Protein AF-A0AAX0B1D5-F1 (afdb_monomer)

pLDDT: mean 87.01, std 12.73, range [39.34, 97.38]

Secondary structure (DSSP, 8-state):
--HHHHHHHHHHHHHHTTPPPGGGS-HHHHHHHHHHHHHHHHHHHHHHHHHHHHHH---SHHHHHHHHT--HHHHHT-IIIIIHHHHHHHHHS--SS--S-HHHHHHHHHHHHHHHHHHHHHHHHHHHHHHHHHHHHHHHHHHHHHHHHHHHHHHHHHHHHHHHHHHHHHHHHHHHHHHHH--

Organism: Clostridium beijerinckii (NCBI:txid1520)

Mean predicted aligned error: 15.79 Å

Foldseek 3Di:
DDLVVLLVVVQVVCVVVVHPGLVPDDPVVNVVSSVVSVVVVVVVVVVVVVLVVLVLDDLDPVSCCVVVVHDPCNQVVVCVPNVVVSVVVSVVPVDPDCNQDPVNVVVVVVVVVVVVVVVVVVVVVVVVVVVVVVVVVVVVVVVVVVVVVVVVVVVVVVVVVVVVVVVVVVVVVVVVVVVVVVD

Solvent-accessible surface area (backbone atoms only — not comparable to full-atom values): 10321 Å² total; per-residue (Å²): 136,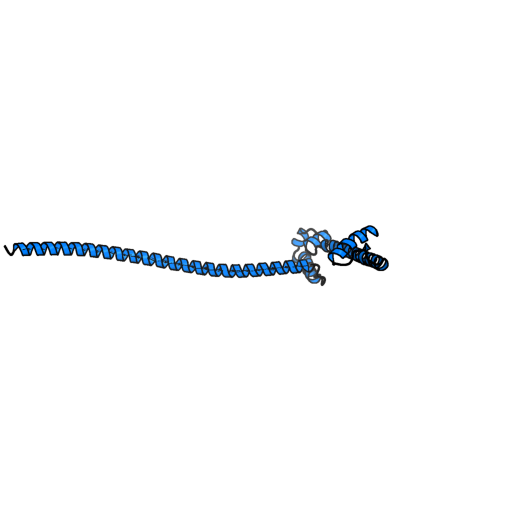56,73,69,58,52,49,66,54,47,46,61,50,29,57,74,68,77,42,80,56,61,90,77,47,56,71,70,58,45,52,49,51,48,56,52,47,53,52,49,50,54,48,51,51,52,50,50,52,53,48,53,55,52,73,70,59,46,87,45,76,67,36,48,23,63,76,70,74,44,56,62,64,63,32,68,76,31,51,86,54,55,38,46,49,51,55,53,47,46,68,72,59,62,62,99,56,82,81,61,50,67,71,59,47,51,53,48,51,52,50,51,54,51,52,50,55,51,49,56,50,51,54,51,54,52,54,51,50,51,53,51,52,53,51,50,55,53,50,53,55,49,49,56,51,50,54,53,51,51,52,53,52,52,53,51,51,51,52,51,51,52,54,50,54,51,51,52,53,51,50,53,54,52,55,57,53,54,62,66,70,77,111

Structure (mmCIF, N/CA/C/O backbone):
data_AF-A0AAX0B1D5-F1
#
_entry.id   AF-A0AAX0B1D5-F1
#
loop_
_atom_site.group_PDB
_atom_site.id
_atom_site.type_symbol
_atom_site.label_atom_id
_atom_site.label_alt_id
_atom_site.label_comp_id
_atom_site.label_asym_id
_atom_site.label_entity_id
_atom_site.label_seq_id
_atom_site.pdbx_PDB_ins_code
_atom_site.Cartn_x
_atom_site.Cartn_y
_atom_site.Cartn_z
_atom_site.occupancy
_atom_site.B_iso_or_equiv
_atom_site.auth_seq_id
_atom_site.auth_comp_id
_atom_site.auth_asym_id
_atom_site.auth_atom_id
_atom_site.pdbx_PDB_model_num
ATOM 1 N N . MET A 1 1 ? 19.441 13.519 -32.849 1.00 62.56 1 MET A N 1
ATOM 2 C CA . MET A 1 1 ? 19.997 14.427 -31.829 1.00 62.56 1 MET A CA 1
ATOM 3 C C . MET A 1 1 ? 21.358 14.920 -32.310 1.00 62.56 1 MET A C 1
ATOM 5 O O . MET A 1 1 ? 22.152 14.104 -32.771 1.00 62.56 1 MET A O 1
ATOM 9 N N . GLY A 1 2 ? 21.595 16.230 -32.316 1.00 80.25 2 GLY A N 1
ATOM 10 C CA . GLY A 1 2 ? 22.857 16.838 -32.755 1.00 80.25 2 GLY A CA 1
ATOM 11 C C . GLY A 1 2 ? 23.947 16.793 -31.676 1.00 80.25 2 GLY A C 1
ATOM 12 O O . GLY A 1 2 ? 23.653 16.674 -30.490 1.00 80.25 2 GLY A O 1
ATOM 13 N N . TYR A 1 3 ? 25.219 16.935 -32.068 1.00 79.69 3 TYR A N 1
ATOM 14 C CA . TYR A 1 3 ? 26.362 16.940 -31.134 1.00 79.69 3 TYR A CA 1
ATOM 15 C C . TYR A 1 3 ? 26.227 17.992 -30.021 1.00 79.69 3 TYR A C 1
ATOM 17 O O . TYR A 1 3 ? 26.524 17.709 -28.864 1.00 79.69 3 TYR A O 1
ATOM 25 N N . GLN A 1 4 ? 25.717 19.182 -30.351 1.00 85.19 4 GLN A N 1
ATOM 26 C CA . GLN A 1 4 ? 25.533 20.265 -29.384 1.00 85.19 4 GLN A CA 1
ATOM 27 C C . GLN A 1 4 ? 24.474 19.940 -28.317 1.00 85.19 4 GLN A C 1
ATOM 29 O O . GLN A 1 4 ? 24.617 20.334 -27.163 1.00 85.19 4 GLN A O 1
ATOM 34 N N . GLU A 1 5 ? 23.431 19.194 -28.684 1.00 88.88 5 GLU A N 1
ATOM 35 C CA . GLU A 1 5 ? 22.368 18.777 -27.762 1.00 88.88 5 GLU A CA 1
ATOM 36 C C . GLU A 1 5 ? 22.901 17.762 -26.746 1.00 88.88 5 GLU A C 1
ATOM 38 O O . GLU A 1 5 ? 22.650 17.899 -25.553 1.00 88.88 5 GLU A O 1
ATOM 43 N N . ILE A 1 6 ? 23.722 16.810 -27.199 1.00 91.12 6 ILE A N 1
ATOM 44 C CA . ILE A 1 6 ? 24.379 15.827 -26.326 1.00 91.12 6 ILE A CA 1
ATOM 45 C C . ILE A 1 6 ? 25.346 16.511 -25.351 1.00 91.12 6 ILE A C 1
ATOM 47 O O . ILE A 1 6 ? 25.346 16.207 -24.162 1.00 91.12 6 ILE A O 1
ATOM 51 N N . ILE A 1 7 ? 26.129 17.488 -25.813 1.00 90.94 7 ILE A N 1
ATOM 52 C CA . ILE A 1 7 ? 27.041 18.246 -24.942 1.00 90.94 7 ILE A CA 1
ATOM 53 C C . ILE A 1 7 ? 26.264 19.010 -23.857 1.00 90.94 7 ILE A C 1
ATOM 55 O O . ILE A 1 7 ? 26.691 19.039 -22.700 1.00 90.94 7 ILE A O 1
ATOM 59 N N . ASN A 1 8 ? 25.102 19.575 -24.197 1.00 93.38 8 ASN A N 1
ATOM 60 C CA . ASN A 1 8 ? 24.229 20.253 -23.236 1.00 93.38 8 ASN A CA 1
ATOM 61 C C . ASN A 1 8 ? 23.639 19.301 -22.179 1.00 93.38 8 ASN A C 1
ATOM 63 O O . ASN A 1 8 ? 23.291 19.762 -21.094 1.00 93.38 8 ASN A O 1
ATOM 67 N N . ILE A 1 9 ? 23.554 17.997 -22.465 1.00 92.00 9 ILE A N 1
ATOM 68 C CA . ILE A 1 9 ? 23.168 16.959 -21.495 1.00 92.00 9 ILE A CA 1
ATOM 69 C C . ILE A 1 9 ? 24.368 16.558 -20.624 1.00 92.00 9 ILE A C 1
ATOM 71 O O . ILE A 1 9 ? 24.243 16.451 -19.406 1.00 92.00 9 ILE A O 1
ATOM 75 N N . ILE A 1 10 ? 25.552 16.394 -21.220 1.00 93.81 10 ILE A N 1
ATOM 76 C CA . ILE A 1 10 ? 26.756 15.940 -20.509 1.00 93.81 10 ILE A CA 1
ATOM 77 C C . ILE A 1 10 ? 27.226 16.967 -19.473 1.00 93.81 10 ILE A C 1
ATOM 79 O O . ILE A 1 10 ? 27.509 16.598 -18.336 1.00 93.81 10 ILE A O 1
ATOM 83 N N . LYS A 1 11 ? 27.297 18.259 -19.825 1.00 93.81 11 LYS A N 1
ATOM 84 C CA . LYS A 1 11 ? 27.809 19.319 -18.929 1.00 93.81 11 LYS A CA 1
ATOM 85 C C . LYS A 1 11 ? 27.143 19.349 -17.538 1.00 93.81 11 LYS A C 1
ATOM 87 O O . LYS A 1 11 ? 27.873 19.325 -16.545 1.00 93.81 11 LYS A O 1
ATOM 92 N N . PRO A 1 12 ? 25.802 19.371 -17.410 1.00 93.50 12 PRO A N 1
ATOM 93 C CA . PRO A 1 12 ? 25.155 19.331 -16.099 1.00 93.50 12 PRO A CA 1
ATOM 94 C C . PRO A 1 12 ? 25.338 17.987 -15.379 1.00 93.50 12 PRO A C 1
ATOM 96 O O . PRO A 1 12 ? 25.394 17.974 -14.150 1.00 93.50 12 PRO A O 1
ATOM 99 N N . LEU A 1 13 ? 25.462 16.870 -16.105 1.00 92.88 13 LEU A N 1
ATOM 100 C CA . LEU A 1 13 ? 25.718 15.557 -15.505 1.00 92.88 13 LEU A CA 1
ATOM 101 C C . LEU A 1 13 ? 27.122 15.467 -14.902 1.00 92.88 13 LEU A C 1
ATOM 103 O O . LEU A 1 13 ? 27.256 14.998 -13.777 1.00 92.88 13 LEU A O 1
ATOM 107 N N . LEU A 1 14 ? 28.148 15.973 -15.590 1.00 93.75 14 LEU A N 1
ATOM 108 C CA . LEU A 1 14 ? 29.511 16.011 -15.051 1.00 93.75 14 LEU A CA 1
ATOM 109 C C . LEU A 1 14 ? 29.579 16.834 -13.761 1.00 93.75 14 LEU A C 1
ATOM 111 O O . LEU A 1 14 ? 30.125 16.355 -12.776 1.00 93.75 14 LEU A O 1
ATOM 115 N N . ASN A 1 15 ? 28.927 18.002 -13.725 1.00 91.44 15 ASN A N 1
ATOM 116 C CA . ASN A 1 15 ? 28.826 18.811 -12.506 1.00 91.44 15 ASN A CA 1
ATOM 117 C C . ASN A 1 15 ? 28.099 18.055 -11.376 1.00 91.44 15 ASN A C 1
ATOM 119 O O . ASN A 1 15 ? 28.573 17.997 -10.247 1.00 91.44 15 ASN A O 1
ATOM 123 N N . LYS A 1 16 ? 26.972 17.398 -11.686 1.00 93.31 16 LYS A N 1
ATOM 124 C CA . LYS A 1 16 ? 26.229 16.578 -10.715 1.00 93.31 16 LYS A CA 1
ATOM 125 C C . LYS A 1 16 ? 27.072 15.440 -10.126 1.00 93.31 16 LYS A C 1
ATOM 127 O O . LYS A 1 16 ? 26.833 15.042 -8.989 1.00 93.31 16 LYS A O 1
ATOM 132 N N . TYR A 1 17 ? 27.999 14.890 -10.904 1.00 92.44 17 TYR A N 1
ATOM 133 C CA . TYR A 1 17 ? 28.863 13.785 -10.493 1.00 92.44 17 TYR A CA 1
ATOM 134 C C . TYR A 1 17 ? 30.221 14.237 -9.950 1.00 92.44 17 TYR A C 1
ATOM 136 O O . TYR A 1 17 ? 31.051 13.376 -9.674 1.00 92.44 17 TYR A O 1
ATOM 144 N N . ASP A 1 18 ? 30.429 15.547 -9.782 1.00 91.69 18 ASP A N 1
ATOM 145 C CA . ASP A 1 18 ? 31.699 16.138 -9.347 1.00 91.69 18 ASP A CA 1
ATOM 146 C C . ASP A 1 18 ? 32.887 15.714 -10.237 1.00 91.69 18 ASP A C 1
ATOM 148 O O . ASP A 1 18 ? 33.974 15.370 -9.778 1.00 91.69 18 ASP A O 1
ATOM 152 N N . ILE A 1 19 ? 32.649 15.685 -11.552 1.00 91.25 19 ILE A N 1
ATOM 153 C CA . ILE A 1 19 ? 33.646 15.377 -12.582 1.00 91.25 19 ILE A CA 1
ATOM 154 C C . ILE A 1 19 ? 34.072 16.683 -13.263 1.00 91.25 19 ILE A C 1
ATOM 156 O O . ILE A 1 19 ? 33.263 17.597 -13.442 1.00 91.25 19 ILE A O 1
ATOM 160 N N . GLU A 1 20 ? 35.346 16.759 -13.664 1.00 89.56 20 GLU A N 1
ATOM 161 C CA . GLU A 1 20 ? 35.921 17.895 -14.393 1.00 89.56 20 GLU A CA 1
ATOM 162 C C . GLU A 1 20 ? 35.020 18.361 -15.551 1.00 89.56 20 GLU A C 1
ATOM 164 O O . GLU A 1 20 ? 34.412 17.558 -16.266 1.00 89.56 20 GLU A O 1
ATOM 169 N N . ASN A 1 21 ? 34.936 19.684 -15.732 1.00 91.12 21 ASN A N 1
ATOM 170 C CA . ASN A 1 21 ? 34.098 20.293 -16.760 1.00 91.12 21 ASN A CA 1
ATOM 171 C C . ASN A 1 21 ? 34.450 19.739 -18.147 1.00 91.12 21 ASN A C 1
ATOM 173 O O . ASN A 1 21 ? 35.622 19.623 -18.500 1.00 91.12 21 ASN A O 1
ATOM 177 N N . PHE A 1 22 ? 33.423 19.484 -18.959 1.00 91.75 22 PHE A N 1
ATOM 178 C CA . PHE A 1 22 ? 33.548 18.924 -20.300 1.00 91.75 22 PHE A CA 1
ATOM 179 C C . PHE A 1 22 ? 34.630 19.618 -21.133 1.00 91.75 22 PHE A C 1
ATOM 181 O O . PHE A 1 22 ? 35.456 18.941 -21.736 1.00 91.75 22 PHE A O 1
ATOM 188 N N . ASP A 1 23 ? 34.670 20.954 -21.119 1.00 91.75 23 ASP A N 1
ATOM 189 C CA . ASP A 1 23 ? 35.610 21.747 -21.924 1.00 91.75 23 ASP A CA 1
ATOM 190 C C . ASP A 1 23 ? 37.074 21.645 -21.433 1.00 91.75 23 ASP A C 1
ATOM 192 O O . ASP A 1 23 ? 37.988 21.947 -22.195 1.00 91.75 23 ASP A O 1
ATOM 196 N N . GLY A 1 24 ? 37.304 21.206 -20.187 1.00 90.06 24 GLY A N 1
ATOM 197 C CA . GLY A 1 24 ? 38.638 20.959 -19.615 1.00 90.06 24 GLY A CA 1
ATOM 198 C C . GLY A 1 24 ? 39.206 19.573 -19.938 1.00 90.06 24 GLY A C 1
ATOM 199 O O . GLY A 1 24 ? 40.411 19.348 -19.835 1.00 90.06 24 GLY A O 1
ATOM 200 N N . LEU A 1 25 ? 38.358 18.646 -20.390 1.00 92.38 25 LEU A N 1
ATOM 201 C CA . LEU A 1 25 ? 38.761 17.282 -20.716 1.00 92.38 25 LEU A CA 1
ATOM 202 C C . LEU A 1 25 ? 39.553 17.206 -22.028 1.00 92.38 25 LEU A C 1
ATOM 204 O O . LEU A 1 25 ? 39.389 18.006 -22.949 1.00 92.38 25 LEU A O 1
ATOM 208 N N . LYS A 1 26 ? 40.370 16.154 -22.164 1.00 95.19 26 LYS A N 1
ATOM 209 C CA . LYS A 1 26 ? 41.063 15.852 -23.425 1.00 95.19 26 LYS A CA 1
ATOM 210 C C . LYS A 1 26 ? 40.042 15.618 -24.555 1.00 95.19 26 LYS A C 1
ATOM 212 O O . LYS A 1 26 ? 39.040 14.941 -24.311 1.00 95.19 26 LYS A O 1
ATOM 217 N N . PRO A 1 27 ? 40.323 16.038 -25.806 1.00 94.25 27 PRO A N 1
ATOM 218 C CA . PRO A 1 27 ? 39.392 15.874 -26.931 1.00 94.25 27 PRO A CA 1
ATOM 219 C C . PRO A 1 27 ? 38.906 14.433 -27.139 1.00 94.25 27 PRO A C 1
ATOM 221 O O . PRO A 1 27 ? 37.737 14.192 -27.427 1.00 94.25 27 PRO A O 1
ATOM 224 N N . GLN A 1 28 ? 39.786 13.452 -26.923 1.00 94.75 28 GLN A N 1
ATOM 225 C CA . GLN A 1 28 ? 39.424 12.037 -27.014 1.00 94.75 28 GLN A CA 1
ATOM 226 C C . GLN A 1 28 ? 38.397 11.630 -25.945 1.00 94.75 28 GLN A C 1
ATOM 228 O O . GLN A 1 28 ? 37.445 10.914 -26.248 1.00 94.75 28 GLN A O 1
ATOM 233 N N . THR A 1 29 ? 38.556 12.112 -24.710 1.00 92.31 29 THR A N 1
ATOM 234 C CA . THR A 1 29 ? 37.619 11.862 -23.607 1.00 92.31 29 THR A CA 1
ATOM 235 C C . THR A 1 29 ? 36.277 12.549 -23.862 1.00 92.31 29 THR A C 1
ATOM 237 O O . THR A 1 29 ? 35.235 11.933 -23.660 1.00 92.31 29 THR A O 1
ATOM 240 N N . GLN A 1 30 ? 36.284 13.782 -24.380 1.00 93.19 30 GLN A N 1
ATOM 241 C CA . GLN A 1 30 ? 35.067 14.492 -24.795 1.00 93.19 30 GLN A CA 1
ATOM 242 C C . GLN A 1 30 ? 34.286 13.697 -25.849 1.00 93.19 30 GLN A C 1
ATOM 244 O O . GLN A 1 30 ? 33.079 13.495 -25.715 1.00 93.19 30 GLN A O 1
ATOM 249 N N . GLN A 1 31 ? 34.979 13.192 -26.873 1.00 94.38 31 GLN A N 1
ATOM 250 C CA . GLN A 1 31 ? 34.366 12.386 -27.927 1.00 94.38 31 GLN A CA 1
ATOM 251 C C . GLN A 1 31 ? 33.795 11.067 -27.388 1.00 94.38 31 GLN A C 1
ATOM 253 O O . GLN A 1 31 ? 32.686 10.683 -27.757 1.00 94.38 31 GLN A O 1
ATOM 258 N N . GLN A 1 32 ? 34.515 10.391 -26.492 1.00 92.38 32 GLN A N 1
ATOM 259 C CA . GLN A 1 32 ? 34.036 9.165 -25.850 1.00 92.38 32 GLN A CA 1
ATOM 260 C C . GLN A 1 32 ? 32.791 9.415 -24.996 1.00 92.38 32 GLN A C 1
ATOM 262 O O . GLN A 1 32 ? 31.837 8.647 -25.089 1.00 92.38 32 GLN A O 1
ATOM 267 N N . LEU A 1 33 ? 32.761 10.504 -24.221 1.00 92.88 33 LEU A N 1
ATOM 268 C CA . LEU A 1 33 ? 31.583 10.894 -23.443 1.00 92.88 33 LEU A CA 1
ATOM 269 C C . LEU A 1 33 ? 30.372 11.152 -24.341 1.00 92.88 33 LEU A C 1
ATOM 271 O O . LEU A 1 33 ? 29.281 10.689 -24.027 1.00 92.88 33 LEU A O 1
ATOM 275 N N . ILE A 1 34 ? 30.566 11.813 -25.486 1.00 94.25 34 ILE A N 1
ATOM 276 C CA . ILE A 1 34 ? 29.496 12.009 -26.472 1.00 94.25 34 ILE A CA 1
ATOM 277 C C . ILE A 1 34 ? 28.967 10.667 -26.988 1.00 94.25 34 ILE A C 1
ATOM 279 O O . ILE A 1 34 ? 27.755 10.475 -27.037 1.00 94.25 34 ILE A O 1
ATOM 283 N N . MET A 1 35 ? 29.846 9.729 -27.353 1.00 93.31 35 MET A N 1
ATOM 284 C CA . MET A 1 35 ? 29.425 8.414 -27.857 1.00 93.31 35 MET A CA 1
ATOM 285 C C . MET A 1 35 ? 28.675 7.598 -26.798 1.00 93.31 35 MET A C 1
ATOM 287 O O . MET A 1 35 ? 27.670 6.957 -27.104 1.00 93.31 35 MET A O 1
ATOM 291 N N . ILE A 1 36 ? 29.151 7.633 -25.552 1.00 92.00 36 ILE A N 1
ATOM 292 C CA . ILE A 1 36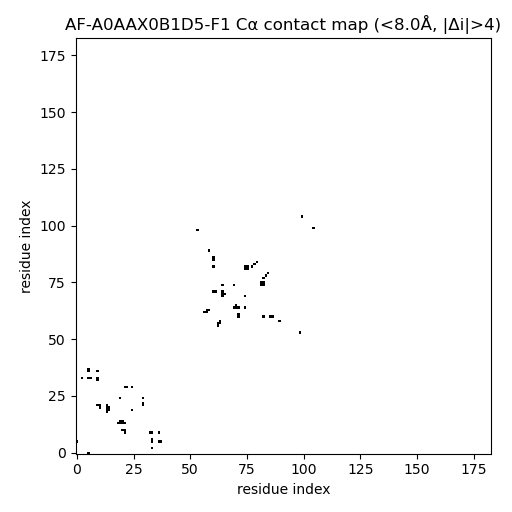 ? 28.502 6.968 -24.418 1.00 92.00 36 ILE A CA 1
ATOM 293 C C . ILE A 1 36 ? 27.117 7.573 -24.179 1.00 92.00 36 ILE A C 1
ATOM 295 O O . ILE A 1 36 ? 26.137 6.837 -24.078 1.00 92.00 36 ILE A O 1
ATOM 299 N N . GLU A 1 37 ? 27.015 8.900 -24.147 1.00 94.62 37 GLU A N 1
ATOM 300 C CA . GLU A 1 37 ? 25.746 9.583 -23.909 1.00 94.62 37 GLU A CA 1
ATOM 301 C C . GLU A 1 37 ? 24.745 9.337 -25.041 1.00 94.62 37 GLU A C 1
ATOM 303 O O . GLU A 1 37 ? 23.579 9.063 -24.782 1.00 94.62 37 GLU A O 1
ATOM 308 N N . GLN A 1 38 ? 25.189 9.330 -26.301 1.00 94.25 38 GLN A N 1
ATOM 309 C CA . GLN A 1 38 ? 24.336 8.956 -27.435 1.00 94.25 38 GLN A CA 1
ATOM 310 C C . GLN A 1 38 ? 23.736 7.557 -27.263 1.00 94.25 38 GLN A C 1
ATOM 312 O O . GLN A 1 38 ? 22.555 7.346 -27.551 1.00 94.25 38 GLN A O 1
ATOM 317 N N . TYR A 1 39 ? 24.525 6.602 -26.766 1.00 93.19 39 TYR A N 1
ATOM 318 C CA . TYR A 1 39 ? 24.020 5.266 -26.477 1.00 93.19 39 TYR A CA 1
ATOM 319 C C . TYR A 1 39 ? 23.045 5.258 -25.292 1.00 93.19 39 TYR A C 1
ATOM 321 O O . TYR A 1 39 ? 22.015 4.582 -25.360 1.00 93.19 39 TYR A O 1
ATOM 329 N N . PHE A 1 40 ? 23.313 6.030 -24.233 1.00 92.31 40 PHE A N 1
ATOM 330 C CA . PHE A 1 40 ? 22.367 6.181 -23.127 1.00 92.31 40 PHE A CA 1
ATOM 331 C C . PHE A 1 40 ? 21.039 6.779 -23.587 1.00 92.31 40 PHE A C 1
ATOM 333 O O . PHE A 1 40 ? 19.999 6.221 -23.249 1.00 92.31 40 PHE A O 1
ATOM 340 N N . GLN A 1 41 ? 21.052 7.830 -24.408 1.00 92.19 41 GLN A N 1
ATOM 341 C CA . GLN A 1 41 ? 19.833 8.438 -24.946 1.00 92.19 41 GLN A CA 1
ATOM 342 C C . GLN A 1 41 ? 19.034 7.450 -25.804 1.00 92.19 41 GLN A C 1
ATOM 344 O O . GLN A 1 41 ? 17.835 7.291 -25.588 1.00 92.19 41 GLN A O 1
ATOM 349 N N . LEU A 1 42 ? 19.699 6.677 -26.671 1.00 92.75 42 LEU A N 1
ATOM 350 C CA . LEU A 1 42 ? 19.054 5.589 -27.418 1.00 92.75 42 LEU A CA 1
ATOM 351 C C . LEU A 1 42 ? 18.397 4.562 -26.479 1.00 92.75 42 LEU A C 1
ATOM 353 O O . LEU A 1 42 ? 17.296 4.074 -26.737 1.00 92.75 42 LEU A O 1
ATOM 357 N N . CYS A 1 43 ? 19.077 4.194 -25.392 1.00 87.50 43 CYS A N 1
ATOM 358 C CA . CYS A 1 43 ? 18.515 3.279 -24.405 1.00 87.50 43 CYS A CA 1
ATOM 359 C C . CYS A 1 43 ? 17.303 3.895 -23.703 1.00 87.50 43 CYS A C 1
ATOM 361 O O . CYS A 1 43 ? 16.288 3.220 -23.567 1.00 87.50 43 CYS A O 1
ATOM 363 N N . ILE A 1 44 ? 17.390 5.158 -23.282 1.00 88.06 44 ILE A N 1
ATOM 364 C CA . ILE A 1 44 ? 16.306 5.888 -22.614 1.00 88.06 44 ILE A CA 1
ATOM 365 C C . ILE A 1 44 ? 15.070 5.955 -23.515 1.00 88.06 44 ILE A C 1
ATOM 367 O O . ILE A 1 44 ? 13.976 5.641 -23.049 1.00 88.06 44 ILE A O 1
ATOM 371 N N . GLU A 1 45 ? 15.239 6.281 -24.798 1.00 90.38 45 GLU A N 1
ATOM 372 C CA . GLU A 1 45 ? 14.159 6.277 -25.791 1.00 90.38 45 GLU A CA 1
ATOM 373 C C . GLU A 1 45 ? 13.509 4.893 -25.894 1.00 90.38 45 GLU A C 1
ATOM 375 O O . GLU A 1 45 ? 12.299 4.759 -25.716 1.00 90.38 45 GLU A O 1
ATOM 380 N N . LYS A 1 46 ? 14.311 3.832 -26.059 1.00 89.94 46 LYS A N 1
ATOM 381 C CA . LYS A 1 46 ? 13.799 2.452 -26.105 1.00 89.94 46 LYS A CA 1
ATOM 382 C C . LYS A 1 46 ? 13.051 2.062 -24.833 1.00 89.94 46 LYS A C 1
ATOM 384 O O . LYS A 1 46 ? 12.003 1.426 -24.912 1.00 89.94 46 LYS A O 1
ATOM 389 N N . TYR A 1 47 ? 13.574 2.420 -23.662 1.00 80.88 47 TYR A N 1
ATOM 390 C CA . TYR A 1 47 ? 12.898 2.164 -22.392 1.00 80.88 47 TYR A CA 1
ATOM 391 C C . TYR A 1 47 ? 11.578 2.926 -22.295 1.00 80.88 47 TYR A C 1
ATOM 393 O O . TYR A 1 47 ? 10.593 2.359 -21.823 1.00 80.88 47 TYR A O 1
ATOM 401 N N . SER A 1 48 ? 11.540 4.178 -22.755 1.00 85.12 48 SER A N 1
ATOM 402 C CA . SER A 1 48 ? 10.321 4.985 -22.805 1.00 85.12 48 SER A CA 1
ATOM 403 C C . SER A 1 48 ? 9.267 4.348 -23.711 1.00 85.12 48 SER A C 1
ATOM 405 O O . SER A 1 48 ? 8.124 4.181 -23.291 1.00 85.12 48 SER A O 1
ATOM 407 N N . ASP A 1 49 ? 9.657 3.899 -24.904 1.00 88.31 49 ASP A N 1
ATOM 408 C CA . ASP A 1 49 ? 8.765 3.222 -25.850 1.00 88.31 49 ASP A CA 1
ATOM 409 C C . ASP A 1 49 ? 8.220 1.906 -25.292 1.00 88.31 49 ASP A C 1
ATOM 411 O O . ASP A 1 49 ? 7.022 1.628 -25.381 1.00 88.31 49 ASP A O 1
ATOM 415 N N . ILE A 1 50 ? 9.088 1.084 -24.695 1.00 83.94 50 ILE A N 1
ATOM 416 C CA . ILE A 1 50 ? 8.681 -0.173 -24.058 1.00 83.94 50 ILE A CA 1
ATOM 417 C C . ILE A 1 50 ? 7.714 0.116 -22.913 1.00 83.94 50 ILE A C 1
ATOM 419 O O . ILE A 1 50 ? 6.685 -0.547 -22.806 1.00 83.94 50 ILE A O 1
ATOM 423 N N . LYS A 1 51 ? 8.011 1.115 -22.079 1.00 79.88 51 LYS A N 1
ATOM 424 C CA . LYS A 1 51 ? 7.143 1.513 -20.972 1.00 79.88 51 LYS A CA 1
ATOM 425 C C . LYS A 1 51 ? 5.776 1.977 -21.471 1.00 79.88 51 LYS A C 1
ATOM 427 O O . LYS A 1 51 ? 4.778 1.510 -20.941 1.00 79.88 51 LYS A O 1
ATOM 432 N N . HIS A 1 52 ? 5.724 2.825 -22.497 1.00 81.81 52 HIS A N 1
ATOM 433 C CA . HIS A 1 52 ? 4.463 3.254 -23.100 1.00 81.81 52 HIS A CA 1
ATOM 434 C C . HIS A 1 52 ? 3.645 2.068 -23.610 1.00 81.81 52 HIS A C 1
ATOM 436 O O . HIS A 1 52 ? 2.470 1.947 -23.279 1.00 81.81 52 HIS A O 1
ATOM 442 N N . ARG A 1 53 ? 4.281 1.138 -24.332 1.00 81.50 53 ARG A N 1
ATOM 443 C CA . ARG A 1 53 ? 3.609 -0.079 -24.808 1.00 81.50 53 ARG A CA 1
ATOM 444 C C . ARG A 1 53 ? 3.098 -0.941 -23.659 1.00 81.50 53 ARG A C 1
ATOM 446 O O . ARG A 1 53 ? 2.015 -1.495 -23.771 1.00 81.50 53 ARG A O 1
ATOM 453 N N . LEU A 1 54 ? 3.860 -1.065 -22.572 1.00 74.88 54 LEU A N 1
ATOM 454 C CA . LEU A 1 54 ? 3.438 -1.798 -21.376 1.00 74.88 54 LEU A CA 1
ATOM 455 C C . LEU A 1 54 ? 2.267 -1.117 -20.659 1.00 74.88 54 LEU A C 1
ATOM 457 O O . LEU A 1 54 ? 1.351 -1.817 -20.243 1.00 74.88 54 LEU A O 1
ATOM 461 N N . ASP A 1 55 ? 2.273 0.213 -20.545 1.00 70.88 55 ASP A N 1
ATOM 462 C CA . ASP A 1 55 ? 1.167 0.978 -19.953 1.00 70.88 55 ASP A CA 1
ATOM 463 C C . ASP A 1 55 ? -0.129 0.843 -20.791 1.00 70.88 55 ASP A C 1
ATOM 465 O O . ASP A 1 55 ? -1.228 0.887 -20.235 1.00 70.88 55 ASP A O 1
ATOM 469 N N . ASP A 1 56 ? -0.018 0.609 -22.105 1.00 75.19 56 ASP A N 1
ATOM 470 C CA . ASP A 1 56 ? -1.157 0.338 -22.995 1.00 75.19 56 ASP A CA 1
ATOM 471 C C . ASP A 1 56 ? -1.736 -1.089 -22.851 1.00 75.19 56 ASP A C 1
ATOM 473 O O . ASP A 1 56 ? -2.883 -1.338 -23.244 1.00 75.19 56 ASP A O 1
ATOM 477 N N . PHE A 1 57 ? -0.986 -2.038 -22.275 1.00 75.56 57 PHE A N 1
ATOM 478 C CA . PHE A 1 57 ? -1.465 -3.402 -22.026 1.00 75.56 57 PHE A CA 1
ATOM 479 C C . PHE A 1 57 ? -2.292 -3.479 -20.734 1.00 75.56 57 PHE A C 1
ATOM 481 O O . PHE A 1 57 ? -1.771 -3.661 -19.635 1.00 75.56 57 PHE A O 1
ATOM 488 N N . ASP A 1 58 ? -3.617 -3.431 -20.868 1.00 76.75 58 ASP A N 1
ATOM 489 C CA . ASP A 1 58 ? -4.550 -3.691 -19.766 1.00 76.75 58 ASP A CA 1
ATOM 490 C C . ASP A 1 58 ? -4.970 -5.174 -19.755 1.00 76.75 58 ASP A C 1
ATOM 492 O O . ASP A 1 58 ? -5.868 -5.596 -20.487 1.00 76.75 58 ASP A O 1
ATOM 496 N N . LEU A 1 59 ? -4.321 -5.975 -18.904 1.00 79.06 59 LEU A N 1
ATOM 497 C CA . LEU A 1 59 ? -4.659 -7.388 -18.674 1.00 79.06 59 LEU A CA 1
ATOM 498 C C . LEU A 1 59 ? -5.826 -7.581 -17.686 1.00 79.06 59 LEU A C 1
ATOM 500 O O . LEU A 1 59 ? -6.000 -8.650 -17.115 1.00 79.06 59 LEU A O 1
ATOM 504 N N . SER A 1 60 ? -6.672 -6.577 -17.464 1.00 84.00 60 SER A N 1
ATOM 505 C CA . SER A 1 60 ? -7.942 -6.791 -16.766 1.00 84.00 60 SER A CA 1
ATOM 506 C C . SER A 1 60 ? -9.018 -7.342 -17.708 1.00 84.00 60 SER A C 1
ATOM 508 O O . SER A 1 60 ? -8.946 -7.198 -18.930 1.00 84.00 60 SER A O 1
ATOM 510 N N . ILE A 1 61 ? -10.108 -7.881 -17.146 1.00 85.38 61 ILE A N 1
ATOM 511 C CA . ILE A 1 61 ? -11.317 -8.230 -17.922 1.00 85.38 61 ILE A CA 1
ATOM 512 C C . ILE A 1 61 ? -11.770 -7.035 -18.778 1.00 85.38 61 ILE A C 1
ATOM 514 O O . ILE A 1 61 ? -12.184 -7.206 -19.922 1.00 85.38 61 ILE A O 1
ATOM 518 N N . ARG A 1 62 ? -11.661 -5.808 -18.248 1.00 86.88 62 ARG A N 1
ATOM 519 C CA . ARG A 1 62 ? -12.001 -4.576 -18.971 1.00 86.88 62 ARG A CA 1
ATOM 520 C C . ARG A 1 62 ? -11.091 -4.368 -20.180 1.00 86.88 62 ARG A C 1
ATOM 522 O O . ARG A 1 62 ? -11.616 -4.071 -21.253 1.00 86.88 62 ARG A O 1
ATOM 529 N N . GLY A 1 63 ? -9.781 -4.487 -19.999 1.00 87.19 63 GLY A N 1
ATOM 530 C CA . GLY A 1 63 ? -8.811 -4.302 -21.071 1.00 87.19 63 GLY A CA 1
ATOM 531 C C . GLY A 1 63 ? -8.948 -5.358 -22.161 1.00 87.19 63 GLY A C 1
ATOM 532 O O . GLY A 1 63 ? -9.033 -5.013 -23.338 1.00 87.19 63 GLY A O 1
ATOM 533 N N . ILE A 1 64 ? -9.145 -6.620 -21.774 1.00 89.50 64 ILE A N 1
ATOM 534 C CA . ILE A 1 64 ? -9.415 -7.724 -22.705 1.00 89.50 64 ILE A CA 1
ATOM 535 C C . ILE A 1 64 ? -10.704 -7.485 -23.491 1.00 89.50 64 ILE A C 1
ATOM 537 O O . ILE A 1 64 ? -10.703 -7.635 -24.711 1.00 89.50 64 ILE A O 1
ATOM 541 N N . CYS A 1 65 ? -11.792 -7.068 -22.836 1.00 91.25 65 CYS A N 1
ATOM 542 C CA . CYS A 1 65 ? -13.044 -6.720 -23.521 1.00 91.25 65 CYS A CA 1
ATOM 543 C C . CYS A 1 65 ? -12.820 -5.621 -24.572 1.00 91.25 65 CYS A C 1
ATOM 545 O O . CYS A 1 65 ? -13.281 -5.737 -25.705 1.00 91.25 65 CYS A O 1
ATOM 547 N N . LYS A 1 66 ? -12.069 -4.571 -24.211 1.00 89.44 66 LYS A N 1
ATOM 548 C CA . LYS A 1 66 ? -11.746 -3.458 -25.113 1.00 89.44 66 LYS A CA 1
ATOM 5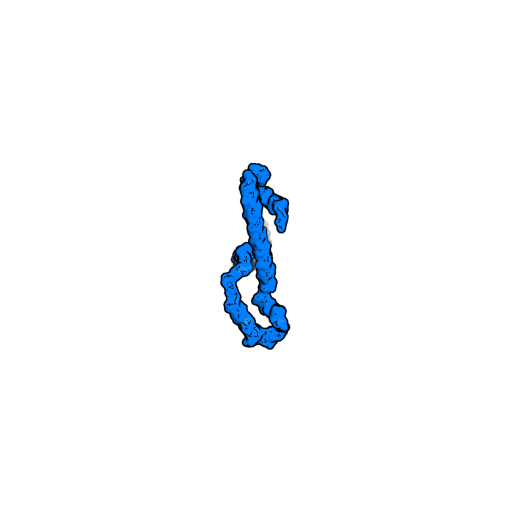49 C C . LYS A 1 66 ? -10.914 -3.925 -26.313 1.00 89.44 66 LYS A C 1
ATOM 551 O O . LYS A 1 66 ? -11.243 -3.571 -27.438 1.00 89.44 66 LYS A O 1
ATOM 556 N N . ALA A 1 67 ? -9.873 -4.724 -26.083 1.00 89.38 67 ALA A N 1
ATOM 557 C CA . ALA A 1 67 ? -8.964 -5.198 -27.129 1.00 89.38 67 ALA A CA 1
ATOM 558 C C . ALA A 1 67 ? -9.598 -6.249 -28.060 1.00 89.38 67 ALA A C 1
ATOM 560 O O . ALA A 1 67 ? -9.296 -6.283 -29.248 1.00 89.38 67 ALA A O 1
ATOM 561 N N . SER A 1 68 ? -10.497 -7.087 -27.537 1.00 91.56 68 SER A N 1
ATOM 562 C CA . SER A 1 68 ? -11.223 -8.115 -28.304 1.00 91.56 68 SER A CA 1
ATOM 563 C C . SER A 1 68 ? -12.514 -7.612 -28.955 1.00 91.56 68 SER A C 1
ATOM 565 O O . SER A 1 68 ? -13.177 -8.372 -29.656 1.00 91.56 68 SER A O 1
ATOM 567 N N . ASN A 1 69 ? -12.881 -6.345 -28.729 1.00 92.44 69 ASN A N 1
ATOM 568 C CA . ASN A 1 69 ? -14.144 -5.753 -29.172 1.00 92.44 69 ASN A CA 1
ATOM 569 C C . ASN A 1 69 ? -15.390 -6.524 -28.676 1.00 92.44 69 ASN A C 1
ATOM 571 O O . ASN A 1 69 ? -16.421 -6.582 -29.347 1.00 92.44 69 ASN A O 1
ATOM 575 N N . ILE A 1 70 ? -15.298 -7.124 -27.485 1.00 93.19 70 ILE A N 1
ATOM 576 C CA . ILE A 1 70 ? -16.405 -7.818 -26.821 1.00 93.19 70 ILE A CA 1
ATOM 577 C C . ILE A 1 70 ? -16.975 -6.897 -25.741 1.00 93.19 70 ILE A C 1
ATOM 579 O O . ILE A 1 70 ? -16.257 -6.371 -24.891 1.00 93.19 70 ILE A O 1
ATOM 583 N N . GLY A 1 71 ? -18.296 -6.709 -25.745 1.00 94.44 71 GLY A N 1
ATOM 584 C CA . GLY A 1 71 ? -18.979 -5.924 -24.720 1.00 94.44 71 GLY A CA 1
ATOM 585 C C . GLY A 1 71 ? -18.794 -6.524 -23.324 1.00 94.44 71 GLY A C 1
ATOM 586 O O . GLY A 1 71 ? -18.951 -7.728 -23.125 1.00 94.44 71 GLY A O 1
ATOM 587 N N . LYS A 1 72 ? -18.525 -5.679 -22.320 1.00 93.44 72 LYS A N 1
ATOM 588 C CA . LYS A 1 72 ? -18.410 -6.131 -20.920 1.00 93.44 72 LYS A CA 1
ATOM 589 C C . LYS A 1 72 ? -19.656 -6.882 -20.462 1.00 93.44 72 LYS A C 1
ATOM 591 O O . LYS A 1 72 ? -19.536 -7.910 -19.810 1.00 93.44 72 LYS A O 1
ATOM 596 N N . SER A 1 73 ? -20.838 -6.380 -20.818 1.00 94.00 73 SER A N 1
ATOM 597 C CA . SER A 1 73 ? -22.112 -7.036 -20.516 1.00 94.00 73 SER A CA 1
ATOM 598 C C . SER A 1 73 ? -22.149 -8.461 -21.062 1.00 94.00 73 SER A C 1
ATOM 600 O O . SER A 1 73 ? -22.540 -9.360 -20.335 1.00 94.00 73 SER A O 1
ATOM 602 N N . THR A 1 74 ? -21.660 -8.699 -22.280 1.00 94.75 74 THR A N 1
ATOM 603 C CA . THR A 1 74 ? -21.568 -10.039 -22.878 1.00 94.75 74 THR A CA 1
ATOM 604 C C . THR A 1 74 ? -20.698 -10.982 -22.049 1.00 94.75 74 THR A C 1
ATOM 606 O O . THR A 1 74 ? -21.079 -12.128 -21.830 1.00 94.75 74 THR A O 1
ATOM 609 N N . VAL A 1 75 ? -19.558 -10.503 -21.542 1.00 95.00 75 VAL A N 1
ATOM 610 C CA . VAL A 1 75 ? -18.670 -11.307 -20.686 1.00 95.00 75 VAL A CA 1
ATOM 611 C C . VAL A 1 75 ? -19.298 -11.566 -19.316 1.00 95.00 75 VAL A C 1
ATOM 613 O O . VAL A 1 75 ? -19.323 -12.707 -18.864 1.00 95.00 75 VAL A O 1
ATOM 616 N N . TYR A 1 76 ? -19.840 -10.540 -18.657 1.00 93.00 76 TYR A N 1
ATOM 617 C CA . TYR A 1 76 ? -20.429 -10.687 -17.322 1.00 93.00 76 TYR A CA 1
ATOM 618 C C . TYR A 1 76 ? -21.751 -11.468 -17.324 1.00 93.00 76 TYR A C 1
ATOM 620 O O . TYR A 1 76 ? -22.025 -12.174 -16.358 1.00 93.00 76 TYR A O 1
ATOM 628 N N . ASN A 1 77 ? -22.525 -11.407 -18.411 1.00 95.75 77 ASN A N 1
ATOM 629 C CA . ASN A 1 77 ? -23.741 -12.201 -18.601 1.00 95.75 77 ASN A CA 1
ATOM 630 C C . ASN A 1 77 ? -23.444 -13.662 -18.991 1.00 95.75 77 ASN A C 1
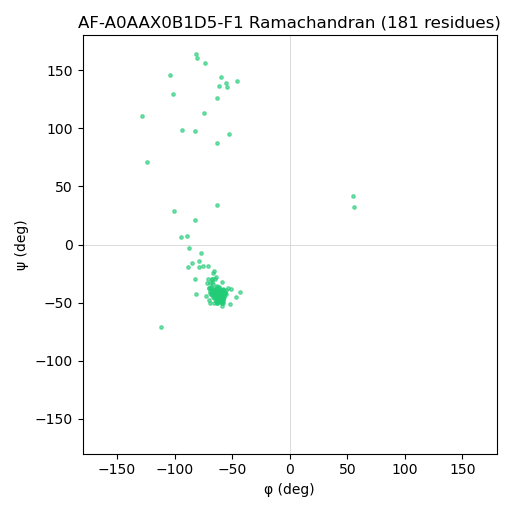ATOM 632 O O . ASN A 1 77 ? -24.365 -14.471 -19.043 1.00 95.75 77 ASN A O 1
ATOM 636 N N . ASN A 1 78 ? -22.179 -14.015 -19.254 1.00 93.62 78 ASN A N 1
ATOM 637 C CA . ASN A 1 78 ? -21.734 -15.387 -19.502 1.00 93.62 78 ASN A CA 1
ATOM 638 C C . ASN A 1 78 ? -20.612 -15.782 -18.515 1.00 93.62 78 ASN A C 1
ATOM 640 O O . ASN A 1 78 ? -19.435 -15.881 -18.893 1.00 93.62 78 ASN A O 1
ATOM 644 N N . PRO A 1 79 ? -20.958 -15.970 -17.227 1.00 93.88 79 PRO A N 1
ATOM 645 C CA . PRO A 1 79 ? -19.975 -16.168 -16.169 1.00 93.88 79 PRO A CA 1
ATOM 646 C C . PRO A 1 79 ? -19.213 -17.496 -16.298 1.00 93.88 79 PRO A C 1
ATOM 648 O O . PRO A 1 79 ? -18.000 -17.524 -16.104 1.00 93.88 79 PRO A O 1
ATOM 651 N N . ASP A 1 80 ? -19.893 -18.582 -16.670 1.00 96.50 80 ASP A N 1
ATOM 652 C CA . ASP A 1 80 ? -19.311 -19.931 -16.651 1.00 96.50 80 ASP A CA 1
ATOM 653 C C . ASP A 1 80 ? -18.392 -20.239 -17.835 1.00 96.50 80 ASP A C 1
ATOM 655 O O . ASP A 1 80 ? -17.564 -21.148 -17.738 1.00 96.50 80 ASP A O 1
ATOM 659 N N . THR A 1 81 ? -18.504 -19.477 -18.929 1.00 95.25 81 THR A N 1
ATOM 660 C CA . THR A 1 81 ? -17.662 -19.655 -20.121 1.00 95.25 81 THR A CA 1
ATOM 661 C C . THR A 1 81 ? -16.716 -18.478 -20.306 1.00 95.25 81 THR A C 1
ATOM 663 O O . THR A 1 81 ? -15.518 -18.625 -20.084 1.00 95.25 81 THR A O 1
ATOM 666 N N . LEU A 1 82 ? -17.226 -17.301 -20.692 1.00 94.88 82 LEU A N 1
ATOM 667 C CA . LEU A 1 82 ? -16.376 -16.179 -21.111 1.00 94.88 82 LEU A CA 1
ATOM 668 C C . LEU A 1 82 ? -15.594 -15.591 -19.939 1.00 94.88 82 LEU A C 1
ATOM 670 O O . LEU A 1 82 ? -14.374 -15.454 -20.018 1.00 94.88 82 LEU A O 1
ATOM 674 N N . LYS A 1 83 ? -16.285 -15.276 -18.839 1.00 94.44 83 LYS A N 1
ATOM 675 C CA . LYS A 1 83 ? -15.637 -14.712 -17.652 1.00 94.44 83 LYS A CA 1
ATOM 676 C C . LYS A 1 83 ? -14.644 -15.708 -17.048 1.00 94.44 83 LYS A C 1
ATOM 678 O O . LYS A 1 83 ? -13.479 -15.365 -16.877 1.00 94.44 83 LYS A O 1
ATOM 683 N N . LYS A 1 84 ? -15.075 -16.954 -16.822 1.00 94.81 84 LYS A N 1
ATOM 684 C CA . LYS A 1 84 ? -14.226 -18.024 -16.277 1.00 94.81 84 LYS A CA 1
ATOM 685 C C . LYS A 1 84 ? -13.001 -18.317 -17.146 1.00 94.81 84 LYS A C 1
ATOM 687 O O . LYS A 1 84 ? -11.929 -18.558 -16.600 1.00 94.81 84 LYS A O 1
ATOM 692 N N . TYR A 1 85 ? -13.136 -18.298 -18.474 1.00 93.69 85 TYR A N 1
ATOM 693 C CA . TYR A 1 85 ? -12.006 -18.471 -19.390 1.00 93.69 85 TYR A CA 1
ATOM 694 C C . TYR A 1 85 ? -10.995 -17.332 -19.250 1.00 93.69 85 TYR A C 1
ATOM 696 O O . TYR A 1 85 ? -9.807 -17.598 -19.080 1.00 93.69 85 TYR A O 1
ATOM 704 N N . ILE A 1 86 ? -11.464 -16.079 -19.268 1.00 90.88 86 ILE A N 1
ATOM 705 C CA . ILE A 1 86 ? -10.599 -14.905 -19.111 1.00 90.88 86 ILE A CA 1
ATOM 706 C C . ILE A 1 86 ? -9.876 -14.955 -17.762 1.00 90.88 86 ILE A C 1
ATOM 708 O O . ILE A 1 86 ? -8.662 -14.819 -17.729 1.00 90.88 86 ILE A O 1
ATOM 712 N N . GLU A 1 87 ? -10.589 -15.203 -16.665 1.00 89.31 87 GLU A N 1
ATOM 713 C CA . GLU A 1 87 ? -10.003 -15.251 -15.318 1.00 89.31 87 GLU A CA 1
ATOM 714 C C . GLU A 1 87 ? -8.968 -16.372 -15.175 1.00 89.31 87 GLU A C 1
ATOM 716 O O . GLU A 1 87 ? -7.864 -16.137 -14.690 1.00 89.31 87 GLU A O 1
ATOM 721 N N . LYS A 1 88 ? -9.280 -17.584 -15.652 1.00 88.69 88 LYS A N 1
ATOM 722 C CA . LYS A 1 88 ? -8.318 -18.693 -15.625 1.00 88.69 88 LYS A CA 1
ATOM 723 C C . LYS A 1 88 ? -7.094 -18.402 -16.478 1.00 88.69 88 LYS A C 1
ATOM 725 O O . LYS A 1 88 ? -5.975 -18.633 -16.032 1.00 88.69 88 LYS A O 1
ATOM 730 N N . ARG A 1 89 ? -7.295 -17.874 -17.687 1.00 86.25 89 ARG A N 1
ATOM 731 C CA . ARG A 1 89 ? -6.185 -17.586 -18.589 1.00 86.25 89 ARG A CA 1
ATOM 732 C C . ARG A 1 89 ? -5.336 -16.426 -18.086 1.00 86.25 89 ARG A C 1
ATOM 734 O O . ARG A 1 89 ? -4.132 -16.476 -18.269 1.00 86.25 89 ARG A O 1
ATOM 741 N N . LEU A 1 90 ? -5.917 -15.434 -17.414 1.00 83.62 90 LEU A N 1
ATOM 742 C CA . LEU A 1 90 ? -5.162 -14.370 -16.751 1.00 83.62 90 LEU A CA 1
ATOM 743 C C . LEU A 1 90 ? -4.235 -14.911 -15.661 1.00 83.62 90 LEU A C 1
ATOM 745 O O . LEU A 1 90 ? -3.080 -14.507 -15.620 1.00 83.62 90 LEU A O 1
ATOM 749 N N . ASN A 1 91 ? -4.699 -15.873 -14.860 1.00 74.12 91 ASN A N 1
ATOM 750 C CA . ASN A 1 91 ? -3.865 -16.525 -13.844 1.00 74.12 91 ASN A CA 1
ATOM 751 C C . ASN A 1 91 ? -2.743 -17.386 -14.457 1.00 74.12 91 ASN A C 1
ATOM 753 O O . ASN A 1 91 ? -1.693 -17.554 -13.855 1.00 74.12 91 ASN A O 1
ATOM 757 N N . GLU A 1 92 ? -2.941 -17.947 -15.654 1.00 76.62 92 GLU A N 1
ATOM 758 C CA . GLU A 1 92 ? -1.893 -18.695 -16.371 1.00 76.62 92 GLU A CA 1
ATOM 759 C C . GLU A 1 92 ? -0.924 -17.787 -17.140 1.00 76.62 92 GLU A C 1
ATOM 761 O O . GLU A 1 92 ? 0.226 -18.150 -17.378 1.00 76.62 92 GLU A O 1
ATOM 766 N N . VAL A 1 93 ? -1.411 -16.627 -17.584 1.00 72.75 93 VAL A N 1
ATOM 767 C CA . VAL A 1 93 ? -0.656 -15.605 -18.317 1.00 72.75 93 VAL A CA 1
ATOM 768 C C . VAL A 1 93 ? -0.013 -14.611 -17.347 1.00 72.75 93 VAL A C 1
ATOM 770 O O . VAL A 1 93 ? 0.585 -13.646 -17.809 1.00 72.75 93 VAL A O 1
ATOM 773 N N . GLU A 1 94 ? -0.073 -14.843 -16.027 1.00 55.75 94 GLU A N 1
ATOM 774 C CA . GLU A 1 94 ? 0.706 -14.098 -15.033 1.00 55.75 94 GLU A CA 1
ATOM 775 C C . GLU A 1 94 ? 2.187 -14.136 -15.434 1.00 55.75 94 GLU A C 1
ATOM 777 O O . GLU A 1 94 ? 2.923 -15.104 -15.242 1.00 55.75 94 GLU A O 1
ATOM 782 N N . CYS A 1 95 ? 2.587 -13.073 -16.127 1.00 51.75 95 CYS A N 1
ATOM 783 C CA . CYS A 1 95 ? 3.881 -12.940 -16.744 1.00 51.75 95 CYS A CA 1
ATOM 784 C C . CYS A 1 95 ? 4.936 -12.956 -15.643 1.00 51.75 95 CYS A C 1
ATOM 786 O O . CYS A 1 95 ? 4.938 -12.093 -14.767 1.00 51.75 95 CYS A O 1
ATOM 788 N N . ASN A 1 96 ? 5.912 -13.853 -15.778 1.00 44.69 96 ASN A N 1
ATOM 789 C CA . ASN A 1 96 ? 7.207 -13.835 -15.088 1.00 44.69 96 ASN A CA 1
ATOM 790 C C . ASN A 1 96 ? 8.068 -12.597 -15.448 1.00 44.69 96 ASN A C 1
ATOM 792 O O . ASN A 1 96 ? 9.290 -12.670 -15.545 1.00 44.69 96 ASN A O 1
ATOM 796 N N . ILE A 1 97 ? 7.445 -11.447 -15.690 1.00 49.41 97 ILE A N 1
ATOM 797 C CA . ILE A 1 97 ? 8.077 -10.167 -15.972 1.00 49.41 97 ILE A CA 1
ATOM 798 C C . ILE A 1 97 ? 7.425 -9.198 -14.997 1.00 49.41 97 ILE A C 1
ATOM 800 O O . ILE A 1 97 ? 6.237 -8.914 -15.108 1.00 49.41 97 ILE A O 1
ATOM 804 N N . SER A 1 98 ? 8.180 -8.718 -14.011 1.00 46.47 98 SER A N 1
ATOM 805 C CA . SER A 1 98 ? 7.704 -7.720 -13.051 1.00 46.47 98 SER A CA 1
ATOM 806 C C . SER A 1 98 ? 7.376 -6.413 -13.787 1.00 46.47 98 SER A C 1
ATOM 808 O O . SER A 1 98 ? 8.228 -5.541 -13.927 1.00 46.47 98 SER A O 1
ATOM 810 N N . ILE A 1 99 ? 6.143 -6.288 -14.295 1.00 54.06 99 ILE A N 1
ATOM 811 C CA . ILE A 1 99 ? 5.612 -5.093 -14.984 1.00 54.06 99 ILE A CA 1
ATOM 812 C C . ILE A 1 99 ? 5.494 -3.918 -14.002 1.00 54.06 99 ILE A C 1
ATOM 814 O O . ILE A 1 99 ? 5.574 -2.747 -14.379 1.00 54.06 99 ILE A O 1
ATOM 818 N N . ILE A 1 100 ? 5.363 -4.213 -12.707 1.00 56.84 100 ILE A N 1
ATOM 819 C CA . ILE A 1 100 ? 5.475 -3.206 -11.661 1.00 56.84 100 ILE A CA 1
ATOM 820 C C . ILE A 1 100 ? 6.958 -2.863 -11.526 1.00 56.84 100 ILE A C 1
ATOM 822 O O . ILE A 1 100 ? 7.771 -3.691 -11.110 1.00 56.84 100 ILE A O 1
ATOM 826 N N . SER A 1 101 ? 7.315 -1.629 -11.891 1.00 60.03 101 SER A N 1
ATOM 827 C CA . SER A 1 101 ? 8.650 -1.109 -11.623 1.00 60.03 101 SER A CA 1
ATOM 828 C C . SER A 1 101 ? 8.939 -1.241 -10.126 1.00 60.03 101 SER A C 1
ATOM 830 O O . SER A 1 101 ? 8.085 -0.911 -9.304 1.00 60.03 101 SER A O 1
ATOM 832 N N . LYS A 1 102 ? 10.140 -1.703 -9.761 1.00 62.66 102 LYS A N 1
ATOM 833 C CA . LYS A 1 102 ? 10.550 -1.888 -8.357 1.00 62.66 102 LYS A CA 1
ATOM 834 C C . LYS A 1 102 ? 10.141 -0.718 -7.431 1.00 62.66 102 LYS A C 1
ATOM 836 O O . LYS A 1 102 ? 9.557 -0.996 -6.394 1.00 62.66 102 LYS A O 1
ATOM 841 N N . PRO A 1 103 ? 10.249 0.569 -7.833 1.00 68.56 103 PRO A N 1
ATOM 842 C CA . PRO A 1 103 ? 9.774 1.686 -7.009 1.00 68.56 103 PRO A CA 1
ATOM 843 C C . PRO A 1 103 ? 8.260 1.701 -6.740 1.00 68.56 103 PRO A C 1
ATOM 845 O O . PRO A 1 103 ? 7.834 2.109 -5.664 1.00 68.56 103 PRO A O 1
ATOM 848 N N . LYS A 1 104 ? 7.426 1.285 -7.707 1.00 69.75 104 LYS A N 1
ATOM 849 C CA . LYS A 1 104 ? 5.969 1.171 -7.512 1.00 69.75 104 LYS A CA 1
ATOM 850 C C . LYS A 1 104 ? 5.636 0.016 -6.569 1.00 69.75 104 LYS A C 1
ATOM 852 O O . LYS A 1 104 ? 4.718 0.157 -5.766 1.00 69.75 104 LYS A O 1
ATOM 857 N N . LEU A 1 105 ? 6.374 -1.092 -6.666 1.00 74.62 105 LEU A N 1
ATOM 858 C CA . LEU A 1 105 ? 6.217 -2.234 -5.771 1.00 74.62 105 LEU A CA 1
ATOM 859 C C . LEU A 1 105 ? 6.616 -1.847 -4.345 1.00 74.62 105 LEU A C 1
ATOM 861 O O . LEU A 1 105 ? 5.807 -1.999 -3.442 1.00 74.62 105 LEU A O 1
ATOM 865 N N . ASP A 1 106 ? 7.789 -1.237 -4.169 1.00 74.25 106 ASP A N 1
ATOM 866 C CA . ASP A 1 106 ? 8.276 -0.759 -2.871 1.00 74.25 106 ASP A CA 1
ATOM 867 C C . ASP A 1 106 ? 7.302 0.257 -2.248 1.00 74.25 106 ASP A C 1
ATOM 869 O O . ASP A 1 106 ? 6.979 0.177 -1.066 1.00 74.25 106 ASP A O 1
ATOM 873 N N . ALA A 1 107 ? 6.755 1.185 -3.045 1.00 81.12 107 ALA A N 1
ATOM 874 C CA . ALA A 1 107 ? 5.751 2.137 -2.570 1.00 81.12 107 ALA A CA 1
AT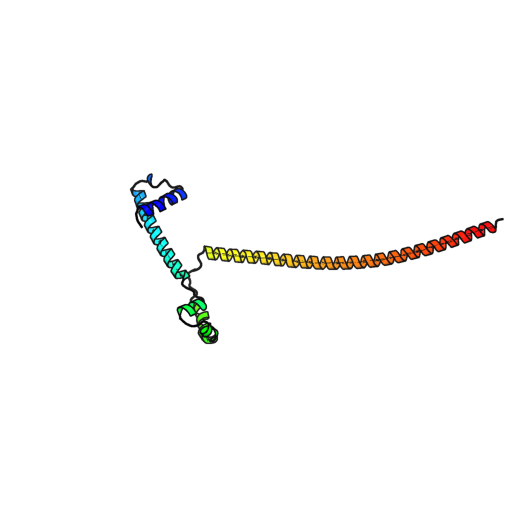OM 875 C C . ALA A 1 107 ? 4.445 1.457 -2.125 1.00 81.12 107 ALA A C 1
ATOM 877 O O . ALA A 1 107 ? 3.806 1.916 -1.175 1.00 81.12 107 ALA A O 1
ATOM 878 N N . LEU A 1 108 ? 4.029 0.388 -2.810 1.00 79.56 108 LEU A N 1
ATOM 879 C CA . LEU A 1 108 ? 2.834 -0.369 -2.450 1.00 79.56 108 LEU A CA 1
ATOM 880 C C . LEU A 1 108 ? 3.072 -1.198 -1.185 1.00 79.56 108 LEU A C 1
ATOM 882 O O . LEU A 1 108 ? 2.242 -1.154 -0.282 1.00 79.56 108 LEU A O 1
ATOM 886 N N . THR A 1 109 ? 4.219 -1.869 -1.084 1.00 86.50 109 THR A N 1
ATOM 887 C CA . THR A 1 109 ? 4.638 -2.616 0.107 1.00 86.50 109 THR A CA 1
ATOM 888 C C . THR A 1 109 ? 4.706 -1.701 1.324 1.00 86.50 109 THR A C 1
ATOM 890 O O . THR A 1 109 ? 4.053 -1.980 2.323 1.00 86.50 109 THR A O 1
ATOM 893 N N . ASN A 1 110 ? 5.355 -0.538 1.205 1.00 91.94 110 ASN A N 1
ATOM 894 C CA . ASN A 1 110 ? 5.409 0.454 2.282 1.00 91.94 110 ASN A CA 1
ATOM 895 C C . ASN A 1 110 ? 4.010 0.921 2.710 1.00 91.94 110 ASN A C 1
ATOM 897 O O . ASN A 1 110 ? 3.749 1.095 3.898 1.00 91.94 110 ASN A O 1
ATOM 901 N N . LYS A 1 111 ? 3.083 1.120 1.761 1.00 90.19 111 LYS A N 1
ATOM 902 C CA . LYS A 1 111 ? 1.689 1.461 2.091 1.00 90.19 111 LYS A CA 1
ATOM 903 C C . LYS A 1 111 ? 0.986 0.333 2.835 1.00 90.19 111 LYS A C 1
ATOM 905 O O . LYS A 1 111 ? 0.248 0.614 3.774 1.00 90.19 111 LYS A O 1
ATOM 910 N N . VAL A 1 112 ? 1.189 -0.915 2.422 1.00 93.44 112 VAL A N 1
ATOM 911 C CA . VAL A 1 112 ? 0.609 -2.084 3.093 1.00 93.44 112 VAL A CA 1
ATOM 912 C C . VAL A 1 112 ? 1.154 -2.201 4.514 1.00 93.44 112 VAL A C 1
ATOM 914 O O . VAL A 1 112 ? 0.366 -2.305 5.446 1.00 93.44 112 VAL A O 1
ATOM 917 N N . GLU A 1 113 ? 2.466 -2.080 4.703 1.00 93.94 113 GLU A N 1
ATOM 918 C CA . GLU A 1 113 ? 3.102 -2.108 6.026 1.00 93.94 113 GLU A CA 1
ATOM 919 C C . GLU A 1 113 ? 2.608 -0.970 6.933 1.00 93.94 113 GLU A C 1
ATOM 921 O O . GLU A 1 113 ? 2.309 -1.189 8.108 1.00 93.94 113 GLU A O 1
ATOM 926 N N . GLN A 1 114 ? 2.439 0.240 6.390 1.00 94.12 114 GLN A N 1
ATOM 927 C CA . GLN A 1 114 ? 1.855 1.365 7.127 1.00 94.12 114 GLN A CA 1
ATOM 928 C C . GLN A 1 114 ? 0.399 1.106 7.525 1.00 94.12 114 GLN A C 1
ATOM 930 O O . GLN A 1 114 ? 0.015 1.389 8.660 1.00 94.12 114 GLN A O 1
ATOM 935 N N . LEU A 1 115 ? -0.419 0.573 6.612 1.00 93.12 115 LEU A N 1
ATOM 936 C CA . LEU A 1 115 ? -1.809 0.225 6.906 1.00 93.12 115 LEU A CA 1
ATOM 937 C C . LEU A 1 115 ? -1.895 -0.869 7.973 1.00 93.12 115 LEU A C 1
ATOM 939 O O . LEU A 1 115 ? -2.718 -0.755 8.877 1.00 93.12 115 LEU A O 1
ATOM 943 N N . GLN A 1 116 ? -1.014 -1.869 7.910 1.00 93.44 116 GLN A N 1
ATOM 944 C CA . GLN A 1 116 ? -0.904 -2.925 8.913 1.00 93.44 116 GLN A CA 1
ATOM 945 C C . GLN A 1 116 ? -0.569 -2.335 10.292 1.00 93.44 116 GLN A C 1
ATOM 947 O O . GLN A 1 116 ? -1.286 -2.575 11.258 1.00 93.44 116 GLN A O 1
ATOM 952 N N . SER A 1 117 ? 0.451 -1.473 10.371 1.00 94.75 117 SER A N 1
ATOM 953 C CA . SER A 1 117 ? 0.842 -0.816 11.625 1.00 94.75 117 SER A CA 1
ATOM 954 C C . SER A 1 117 ? -0.268 0.068 12.203 1.00 94.75 117 SER A C 1
ATOM 956 O O . SER A 1 117 ? -0.457 0.121 13.420 1.00 94.75 117 SER A O 1
ATOM 958 N N . ASN A 1 118 ? -1.018 0.765 11.347 1.00 94.00 118 ASN A N 1
ATOM 959 C CA . ASN A 1 118 ? -2.156 1.570 11.782 1.00 94.00 118 ASN A CA 1
ATOM 960 C C . ASN A 1 118 ? -3.297 0.696 12.313 1.00 94.00 118 ASN A C 1
ATOM 962 O O . ASN A 1 118 ? -3.914 1.057 13.314 1.00 94.00 118 ASN A O 1
ATOM 966 N N . LEU A 1 119 ? -3.555 -0.450 11.679 1.00 93.62 119 LEU A N 1
ATOM 967 C CA . LEU A 1 119 ? -4.560 -1.403 12.138 1.00 93.62 119 LEU A CA 1
ATOM 968 C C . LEU A 1 119 ? -4.202 -1.967 13.519 1.00 93.62 119 LEU A C 1
ATOM 970 O O . LEU A 1 119 ? -5.057 -1.990 14.401 1.00 93.62 119 LEU A O 1
ATOM 974 N N . ASP A 1 120 ? -2.940 -2.344 13.730 1.00 93.69 120 ASP A N 1
ATOM 975 C CA . ASP A 1 120 ? -2.467 -2.861 15.019 1.00 93.69 120 ASP A CA 1
ATOM 976 C C . ASP A 1 120 ? -2.632 -1.827 16.143 1.00 93.69 120 ASP A C 1
ATOM 978 O O . ASP A 1 120 ? -3.096 -2.158 17.234 1.00 93.69 120 ASP A O 1
ATOM 982 N N . LYS A 1 121 ? -2.330 -0.550 15.868 1.00 94.25 121 LYS A N 1
ATOM 983 C CA . LYS A 1 121 ? -2.568 0.551 16.819 1.00 94.25 121 LYS A CA 1
ATOM 984 C C . LYS A 1 121 ? -4.051 0.728 17.132 1.00 94.25 121 LYS A C 1
ATOM 986 O O . LYS A 1 121 ? -4.414 0.802 18.299 1.00 94.25 121 LYS A O 1
ATOM 991 N N . MET A 1 122 ? -4.912 0.726 16.113 1.00 92.88 122 MET A N 1
ATOM 992 C CA . MET A 1 122 ? -6.359 0.845 16.319 1.00 92.88 122 MET A CA 1
ATOM 993 C C . MET A 1 122 ? -6.922 -0.307 17.158 1.00 92.88 122 MET A C 1
ATOM 995 O O . MET A 1 122 ? -7.815 -0.087 17.973 1.00 92.88 122 MET A O 1
ATOM 999 N N . LEU A 1 123 ? -6.410 -1.529 16.988 1.00 92.50 123 LEU A N 1
ATOM 1000 C CA . LEU A 1 123 ? -6.815 -2.668 17.813 1.00 92.50 123 LEU A CA 1
ATOM 1001 C C . LEU A 1 123 ? -6.455 -2.459 19.290 1.00 92.50 123 LEU A C 1
ATOM 1003 O O . LEU A 1 123 ? -7.275 -2.764 20.156 1.00 92.50 123 LEU A O 1
ATOM 1007 N N . ILE A 1 124 ? -5.272 -1.908 19.577 1.00 94.62 124 ILE A N 1
ATOM 1008 C CA . ILE A 1 124 ? -4.863 -1.550 20.944 1.00 94.62 124 ILE A CA 1
ATOM 1009 C C . ILE A 1 124 ? -5.794 -0.473 21.510 1.00 94.62 124 ILE A C 1
ATOM 1011 O O . ILE A 1 124 ? -6.360 -0.669 22.587 1.00 94.62 124 ILE A O 1
ATOM 1015 N N . ASP A 1 125 ? -6.029 0.606 20.760 1.00 93.31 125 ASP A N 1
ATOM 1016 C CA . ASP A 1 125 ? -6.886 1.717 21.189 1.00 93.31 125 ASP A CA 1
ATOM 1017 C C . ASP A 1 125 ? -8.316 1.248 21.518 1.00 93.31 125 ASP A C 1
ATOM 1019 O O . ASP A 1 125 ? -8.920 1.699 22.493 1.00 93.31 125 ASP A O 1
ATOM 1023 N N . ILE A 1 126 ? -8.864 0.299 20.747 1.00 93.81 126 ILE A N 1
ATOM 1024 C CA . ILE A 1 126 ? -10.189 -0.292 21.001 1.00 93.81 126 ILE A CA 1
ATOM 1025 C C . ILE A 1 126 ? -10.217 -1.048 22.335 1.00 93.81 126 ILE A C 1
ATOM 1027 O O . ILE A 1 126 ? -11.176 -0.917 23.101 1.00 93.81 126 ILE A O 1
ATOM 1031 N N . VAL A 1 127 ? -9.177 -1.832 22.633 1.00 94.44 127 VAL A N 1
ATOM 1032 C CA . VAL A 1 127 ? -9.078 -2.573 23.901 1.00 94.44 127 VAL A CA 1
ATOM 1033 C C . VAL A 1 127 ? -8.951 -1.610 25.080 1.00 94.44 127 VAL A C 1
ATOM 1035 O O . VAL A 1 127 ? -9.620 -1.785 26.101 1.00 94.44 127 VAL A O 1
ATOM 1038 N N . GLU A 1 128 ? -8.127 -0.571 24.948 1.00 95.06 128 GLU A N 1
ATOM 1039 C CA . GLU A 1 128 ? -7.984 0.462 25.974 1.00 95.06 128 GLU A CA 1
ATOM 1040 C C . GLU A 1 128 ? -9.296 1.209 26.215 1.00 95.06 128 GLU A C 1
ATOM 1042 O O . GLU A 1 128 ? -9.698 1.396 27.367 1.00 95.06 128 GLU A O 1
ATOM 1047 N N . PHE A 1 129 ? -10.008 1.567 25.146 1.00 95.69 129 PHE A N 1
ATOM 1048 C CA . PHE A 1 129 ? -11.306 2.223 25.237 1.00 95.69 129 PHE A CA 1
ATOM 1049 C C . PHE A 1 129 ? -12.335 1.360 25.977 1.00 95.69 129 PHE A C 1
ATOM 1051 O O . PHE A 1 129 ? -13.034 1.857 26.865 1.00 95.69 129 PHE A O 1
ATOM 1058 N N . GLU A 1 130 ? -12.405 0.059 25.683 1.00 95.06 130 GLU A N 1
ATOM 1059 C CA . GLU A 1 130 ? -13.337 -0.838 26.372 1.00 95.06 130 GLU A CA 1
ATOM 1060 C C . GLU A 1 130 ? -12.981 -0.991 27.861 1.00 95.06 130 GLU A C 1
ATOM 1062 O O . GLU A 1 130 ? -13.862 -0.936 28.724 1.00 95.06 130 GLU A O 1
ATOM 1067 N N . ASN A 1 131 ? -11.689 -1.071 28.194 1.00 95.44 131 ASN A N 1
ATOM 1068 C CA . ASN A 1 131 ? -11.225 -1.069 29.584 1.00 95.44 131 ASN A CA 1
ATOM 1069 C C . ASN A 1 131 ? -11.622 0.220 30.322 1.00 95.44 131 ASN A C 1
ATOM 1071 O O . ASN A 1 131 ? -12.083 0.169 31.470 1.00 95.44 131 ASN A O 1
ATOM 1075 N N . MET A 1 132 ? -11.480 1.380 29.673 1.00 95.44 132 MET A N 1
ATOM 1076 C CA . MET A 1 132 ? -11.928 2.657 30.232 1.00 95.44 132 MET A CA 1
ATOM 1077 C C . MET A 1 132 ? -13.443 2.669 30.447 1.00 95.44 132 MET A C 1
ATOM 1079 O O . MET A 1 132 ? -13.900 3.078 31.517 1.00 95.44 132 MET A O 1
ATOM 1083 N N . ARG A 1 133 ? -14.224 2.158 29.489 1.00 96.44 133 ARG A N 1
ATOM 1084 C CA . ARG A 1 133 ? -15.687 2.068 29.588 1.00 96.44 133 ARG A CA 1
ATOM 1085 C C . ARG A 1 133 ? -16.132 1.223 30.783 1.00 96.44 133 ARG A C 1
ATOM 1087 O O . ARG A 1 133 ? -17.001 1.642 31.549 1.00 96.44 133 ARG A O 1
ATOM 1094 N N . ILE A 1 134 ? -15.494 0.072 30.998 1.00 96.50 134 ILE A N 1
ATOM 1095 C CA . ILE A 1 134 ? -15.751 -0.791 32.161 1.00 96.50 134 ILE A CA 1
ATOM 1096 C C . ILE A 1 134 ? -15.422 -0.055 33.466 1.00 96.50 134 ILE A C 1
ATOM 1098 O O . ILE A 1 134 ? -16.197 -0.100 34.426 1.00 96.50 134 ILE A O 1
ATOM 1102 N N . LYS A 1 135 ? -14.288 0.653 33.510 1.00 96.81 135 LYS A N 1
ATOM 1103 C CA . LYS A 1 135 ? -13.871 1.413 34.695 1.00 96.81 135 LYS A CA 1
ATOM 1104 C C . LYS A 1 135 ? -14.861 2.527 35.035 1.00 96.81 135 LYS A C 1
ATOM 1106 O O . LYS A 1 135 ? -15.202 2.675 36.207 1.00 96.81 135 LYS A O 1
ATOM 1111 N N . ILE A 1 136 ? -15.354 3.254 34.032 1.00 97.25 136 ILE A N 1
ATOM 1112 C CA . ILE A 1 136 ? -16.393 4.280 34.200 1.00 97.25 136 ILE A CA 1
ATOM 1113 C C . ILE A 1 136 ? -17.657 3.658 34.798 1.00 97.25 136 ILE A C 1
ATOM 1115 O O . ILE A 1 136 ? -18.108 4.112 35.845 1.00 97.25 136 ILE A O 1
ATOM 1119 N N . SER A 1 137 ? -18.154 2.554 34.231 1.00 96.56 137 SER A N 1
ATOM 1120 C CA . SER A 1 137 ? -19.355 1.881 34.749 1.00 96.56 137 SER A CA 1
ATOM 1121 C C . SER A 1 137 ? -19.212 1.446 36.216 1.00 96.56 137 SER A C 1
ATOM 1123 O O . SER A 1 137 ? -20.145 1.562 37.014 1.00 96.56 137 SER A O 1
ATOM 1125 N N . ASN A 1 138 ? -18.031 0.964 36.613 1.00 96.62 138 ASN A N 1
ATOM 1126 C CA . ASN A 1 138 ? -17.768 0.581 38.002 1.00 96.62 138 ASN A CA 1
ATOM 1127 C C . ASN A 1 138 ? -17.700 1.788 38.949 1.00 96.62 138 ASN A C 1
ATOM 1129 O O . ASN A 1 138 ? -18.167 1.705 40.091 1.00 96.62 138 ASN A O 1
ATOM 1133 N N . LEU A 1 139 ? -17.137 2.907 38.490 1.00 97.38 139 LEU A N 1
ATOM 1134 C CA . LEU A 1 139 ? -17.112 4.154 39.253 1.00 97.38 139 LEU A CA 1
ATOM 1135 C C . LEU A 1 139 ? -18.524 4.716 39.434 1.00 97.38 139 LEU A C 1
ATOM 1137 O O . LEU A 1 139 ? -18.882 5.060 40.557 1.00 97.38 139 LEU A O 1
ATOM 1141 N N . GLU A 1 140 ? -19.350 4.715 38.388 1.00 97.38 140 GLU A N 1
ATOM 1142 C CA . GLU A 1 140 ? -20.754 5.140 38.455 1.00 97.38 140 GLU A CA 1
ATOM 1143 C C . GLU A 1 140 ? -21.541 4.321 39.486 1.00 97.38 140 GLU A C 1
ATOM 1145 O O . GLU A 1 140 ? -22.158 4.887 40.387 1.00 97.38 140 GLU A O 1
ATOM 1150 N N . LYS A 1 141 ? -21.428 2.985 39.453 1.00 97.06 141 LYS A N 1
ATOM 1151 C CA . LYS A 1 141 ? -22.045 2.105 40.467 1.00 97.06 141 LYS A CA 1
ATOM 1152 C C . LYS A 1 141 ? -21.573 2.427 41.885 1.00 97.06 141 LYS A C 1
ATOM 1154 O O . LYS A 1 141 ? -22.356 2.375 42.835 1.00 97.06 141 LYS A O 1
ATOM 1159 N N . THR A 1 142 ? -20.288 2.739 42.040 1.00 96.56 142 THR A N 1
ATOM 1160 C CA . THR A 1 142 ? -19.705 3.085 43.341 1.00 96.56 142 THR A CA 1
ATOM 1161 C C . THR A 1 142 ? -20.256 4.412 43.852 1.00 96.56 142 THR A C 1
ATOM 1163 O O . THR A 1 142 ? -20.626 4.486 45.024 1.00 96.56 142 THR A O 1
ATOM 1166 N N . ILE A 1 143 ? -20.364 5.422 42.985 1.00 97.31 143 ILE A N 1
ATOM 1167 C CA . ILE A 1 143 ? -20.954 6.728 43.303 1.00 97.31 143 ILE A CA 1
ATOM 1168 C C . ILE A 1 143 ? -22.401 6.548 43.760 1.00 97.31 143 ILE A C 1
ATOM 1170 O O . ILE A 1 143 ? -22.723 6.940 44.878 1.00 97.31 143 ILE A O 1
ATOM 1174 N N . THR A 1 144 ? -23.238 5.855 42.983 1.00 97.12 144 THR A N 1
ATOM 1175 C CA . THR A 1 144 ? -24.646 5.621 43.346 1.00 97.12 144 THR A CA 1
ATOM 1176 C C . THR A 1 144 ? -24.784 4.906 44.694 1.00 97.12 144 THR A C 1
ATOM 1178 O O . THR A 1 144 ? -25.633 5.255 45.520 1.00 97.12 144 THR A O 1
ATOM 1181 N N . ARG A 1 145 ? -23.923 3.916 44.969 1.00 96.69 145 ARG A N 1
ATOM 1182 C CA . ARG A 1 145 ? -23.905 3.228 46.267 1.00 96.69 145 ARG A CA 1
ATOM 1183 C C . ARG A 1 145 ? -23.549 4.182 47.409 1.00 96.69 145 ARG A C 1
ATOM 1185 O O . ARG A 1 145 ? -24.206 4.150 48.447 1.00 96.69 145 ARG A O 1
ATOM 1192 N N . LEU A 1 146 ? -22.520 5.010 47.229 1.00 96.75 146 LEU A N 1
ATOM 1193 C CA . LEU A 1 146 ? -22.083 5.978 48.237 1.00 96.75 146 LEU A CA 1
ATOM 1194 C C . LEU A 1 146 ? -23.139 7.061 48.483 1.00 96.75 146 LEU A C 1
ATOM 1196 O O . LEU A 1 146 ? -23.373 7.424 49.632 1.00 96.75 146 LEU A O 1
ATOM 1200 N N . GLU A 1 147 ? -23.823 7.533 47.442 1.00 97.06 147 GLU A N 1
ATOM 1201 C CA . GLU A 1 147 ? -24.937 8.480 47.562 1.00 97.06 147 GLU A CA 1
ATOM 1202 C C . GLU A 1 147 ? -26.098 7.889 48.367 1.00 97.06 147 GLU A C 1
ATOM 1204 O O . GLU A 1 147 ? -26.640 8.545 49.258 1.00 97.06 147 GLU A O 1
ATOM 1209 N N . THR A 1 148 ? -26.428 6.619 48.119 1.00 96.12 148 THR A N 1
ATOM 1210 C CA . THR A 1 148 ? -27.452 5.897 48.889 1.00 96.12 148 THR A CA 1
ATOM 1211 C C . THR A 1 148 ? -27.049 5.788 50.363 1.00 96.12 148 THR A C 1
ATOM 1213 O O . THR A 1 148 ? -27.843 6.106 51.247 1.00 96.12 148 THR A O 1
ATOM 1216 N N . GLN A 1 149 ? -25.804 5.390 50.646 1.00 96.00 149 GLN A N 1
ATOM 1217 C CA . GLN A 1 149 ? -25.287 5.296 52.018 1.00 96.00 149 GLN A CA 1
ATOM 1218 C C . GLN A 1 149 ? -25.283 6.651 52.727 1.00 96.00 149 GLN A C 1
ATOM 1220 O O . GLN A 1 149 ? -25.684 6.738 53.885 1.00 96.00 149 GLN A O 1
ATOM 1225 N N . LYS A 1 150 ? -24.876 7.717 52.029 1.00 96.69 150 LYS A N 1
ATOM 1226 C CA . LYS A 1 150 ? -24.899 9.081 52.558 1.00 96.69 150 LYS A CA 1
ATOM 1227 C C . LYS A 1 150 ? -26.311 9.480 52.986 1.00 96.69 150 LYS A C 1
ATOM 1229 O O . LYS A 1 150 ? -26.472 9.999 54.086 1.00 96.69 150 LYS A O 1
ATOM 1234 N N . LYS A 1 151 ? -27.317 9.199 52.153 1.00 96.31 151 LYS A N 1
ATOM 1235 C CA . LYS A 1 151 ? -28.716 9.51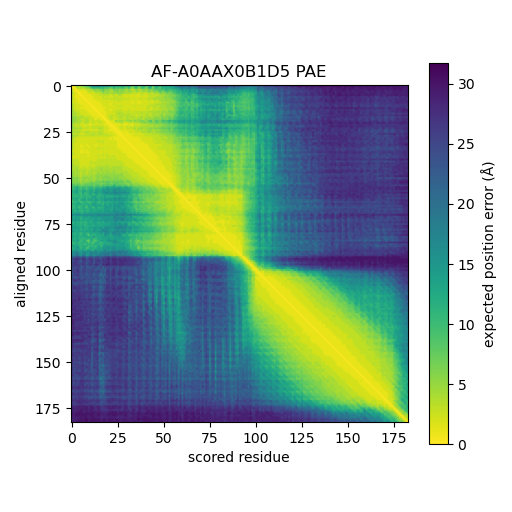5 52.456 1.00 96.31 151 LYS A CA 1
ATOM 1236 C C . LYS A 1 151 ? -29.209 8.793 53.716 1.00 96.31 151 LYS A C 1
ATOM 1238 O O . LYS A 1 151 ? -29.801 9.429 54.580 1.00 96.31 151 LYS A O 1
ATOM 1243 N N . ILE A 1 152 ? -28.901 7.501 53.854 1.00 96.31 152 ILE A N 1
ATOM 1244 C CA . ILE A 1 152 ? -29.252 6.710 55.048 1.00 96.31 152 ILE A CA 1
ATOM 1245 C C . ILE A 1 152 ? -28.611 7.315 56.306 1.00 96.31 152 ILE A C 1
ATOM 1247 O O . ILE A 1 152 ? -29.288 7.534 57.306 1.00 96.31 152 ILE A O 1
ATOM 1251 N N . ILE A 1 153 ? -27.318 7.645 56.246 1.00 96.00 153 ILE A N 1
ATOM 1252 C CA . ILE A 1 153 ? -26.595 8.241 57.380 1.00 96.00 153 ILE A CA 1
ATOM 1253 C C . ILE A 1 153 ? -27.164 9.623 57.741 1.00 96.00 153 ILE A C 1
ATOM 1255 O O . ILE A 1 153 ? -27.256 9.964 58.921 1.00 96.00 153 ILE A O 1
ATOM 1259 N N . GLU A 1 154 ? -27.554 10.436 56.756 1.00 96.62 154 GLU A N 1
ATOM 1260 C CA . GLU A 1 154 ? -28.210 11.729 56.996 1.00 96.62 154 GLU A CA 1
ATOM 1261 C C . GLU A 1 154 ? -29.572 11.561 57.688 1.00 96.62 154 GLU A C 1
ATOM 1263 O O . GLU A 1 154 ? -29.868 12.293 58.637 1.00 96.62 154 GLU A O 1
ATOM 1268 N N . GLU A 1 155 ? -30.373 10.578 57.275 1.00 95.69 155 GLU A N 1
ATOM 1269 C CA . GLU A 1 155 ? -31.646 10.237 57.920 1.00 95.69 155 GLU A CA 1
ATOM 1270 C C . GLU A 1 155 ? -31.439 9.771 59.372 1.00 95.69 155 GLU A C 1
ATOM 1272 O O . GLU A 1 155 ? -32.083 10.287 60.291 1.00 95.69 155 GLU A O 1
ATOM 1277 N N . GLU A 1 156 ? -30.487 8.865 59.613 1.00 95.50 156 GLU A N 1
ATOM 1278 C CA . GLU A 1 156 ? -30.133 8.403 60.960 1.00 95.50 156 GLU A CA 1
ATOM 1279 C C . GLU A 1 156 ? -29.648 9.552 61.849 1.00 95.50 156 GLU A C 1
ATOM 1281 O O . GLU A 1 156 ? -30.117 9.707 62.980 1.00 95.50 156 GLU A O 1
ATOM 1286 N N . LYS A 1 157 ? -28.754 10.408 61.339 1.00 95.56 157 LYS A N 1
ATOM 1287 C CA . LYS A 1 157 ? -28.251 11.585 62.059 1.00 95.56 157 LYS A CA 1
ATOM 1288 C C . LYS A 1 157 ? -29.392 12.509 62.482 1.00 95.56 157 LYS A C 1
ATOM 1290 O O . LYS A 1 157 ? -29.406 12.976 63.623 1.00 95.56 157 LYS A O 1
ATOM 1295 N N . ASN A 1 158 ? -30.347 12.769 61.591 1.00 95.44 158 ASN A N 1
ATOM 1296 C CA . ASN A 1 158 ? -31.502 13.612 61.894 1.00 95.44 158 ASN A CA 1
ATOM 1297 C C . ASN A 1 158 ? -32.385 12.986 62.983 1.00 95.44 158 ASN A C 1
ATOM 1299 O O . ASN A 1 158 ? -32.763 13.678 63.930 1.00 95.44 158 ASN A O 1
ATOM 1303 N N . ASN A 1 159 ? -32.635 11.676 62.911 1.00 95.50 159 ASN A N 1
ATOM 1304 C CA . ASN A 1 159 ? -33.375 10.945 63.941 1.00 95.50 159 ASN A CA 1
ATOM 1305 C C . ASN A 1 159 ? -32.680 11.014 65.309 1.00 95.50 159 ASN A C 1
ATOM 1307 O O . ASN A 1 159 ? -33.327 11.295 66.322 1.00 95.50 159 ASN A O 1
ATOM 1311 N N . TYR A 1 160 ? -31.357 10.823 65.354 1.00 94.56 160 TYR A N 1
ATOM 1312 C CA . TYR A 1 160 ? -30.586 10.958 66.592 1.00 94.56 160 TYR A CA 1
ATOM 1313 C C . TYR A 1 160 ? -30.618 12.385 67.148 1.00 94.56 160 TYR A C 1
ATOM 1315 O O . TYR A 1 160 ? -30.759 12.553 68.360 1.00 94.56 160 TYR A O 1
ATOM 1323 N N . MET A 1 161 ? -30.545 13.418 66.300 1.00 95.00 161 MET A N 1
ATOM 1324 C CA . MET A 1 161 ? -30.673 14.809 66.750 1.00 95.00 161 MET A CA 1
ATOM 1325 C C . MET A 1 161 ? -32.053 15.103 67.347 1.00 95.00 161 MET A C 1
ATOM 1327 O O . MET A 1 161 ? -32.132 15.735 68.400 1.00 95.00 161 MET A O 1
ATOM 1331 N N . LEU A 1 162 ? -33.133 14.628 66.718 1.00 94.56 162 LEU A N 1
ATOM 1332 C CA . LEU A 1 162 ? -34.492 14.779 67.249 1.00 94.56 162 LEU A CA 1
ATOM 1333 C C . LEU A 1 162 ? -34.623 14.120 68.625 1.00 94.56 162 LEU A C 1
ATOM 1335 O O . LEU A 1 162 ? -35.044 14.772 69.580 1.00 94.56 162 LEU A O 1
ATOM 1339 N N . LYS A 1 163 ? -34.168 12.871 68.750 1.00 94.31 163 LYS A N 1
ATOM 1340 C CA . LYS A 1 163 ? -34.224 12.120 70.008 1.00 94.31 163 LYS A CA 1
ATOM 1341 C C . LYS A 1 163 ? -33.379 12.761 71.110 1.00 94.31 163 LYS A C 1
A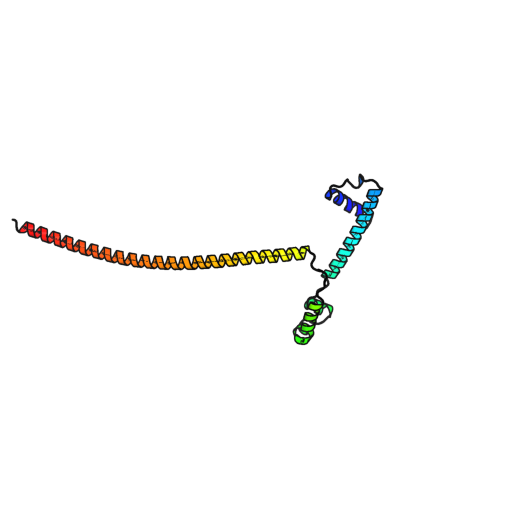TOM 1343 O O . LYS A 1 163 ? -33.801 12.820 72.261 1.00 94.31 163 LYS A O 1
ATOM 1348 N N . ASN A 1 164 ? -32.205 13.292 70.768 1.00 93.56 164 ASN A N 1
ATOM 1349 C CA . ASN A 1 164 ? -31.362 14.015 71.719 1.00 93.56 164 ASN A CA 1
ATOM 1350 C C . ASN A 1 164 ? -32.039 15.310 72.203 1.00 93.56 164 ASN A C 1
ATOM 1352 O O . ASN A 1 164 ? -32.048 15.593 73.399 1.00 93.56 164 ASN A O 1
ATOM 1356 N N . ASN A 1 165 ? -32.670 16.063 71.297 1.00 93.50 165 ASN A N 1
ATOM 1357 C CA . ASN A 1 165 ? -33.432 17.261 71.654 1.00 93.50 165 ASN A CA 1
ATOM 1358 C C . ASN A 1 165 ? -34.621 16.937 72.576 1.00 93.50 165 ASN A C 1
ATOM 1360 O O . ASN A 1 165 ? -34.905 17.696 73.504 1.00 93.50 165 ASN A O 1
ATOM 1364 N N . GLU A 1 166 ? -35.321 15.825 72.344 1.00 93.94 166 GLU A N 1
ATOM 1365 C CA . GLU A 1 166 ? -36.396 15.350 73.225 1.00 93.94 166 GLU A CA 1
ATOM 1366 C C . GLU A 1 166 ? -35.871 14.995 74.618 1.00 93.94 166 GLU A C 1
ATOM 1368 O O . GLU A 1 166 ? -36.379 15.515 75.614 1.00 93.94 166 GLU A O 1
ATOM 1373 N N . LEU A 1 167 ? -34.803 14.197 74.692 1.00 92.25 167 LEU A N 1
ATOM 1374 C CA . LEU A 1 167 ? -34.170 13.818 75.956 1.00 92.25 167 LEU A CA 1
ATOM 1375 C C . LEU A 1 167 ? -33.675 15.041 76.737 1.00 92.25 167 LEU A C 1
ATOM 1377 O O . LEU A 1 167 ? -33.903 15.126 77.941 1.00 92.25 167 LEU A O 1
ATOM 1381 N N . GLN A 1 168 ? -33.063 16.027 76.073 1.00 90.88 168 GLN A N 1
ATOM 1382 C CA . GLN A 1 168 ? -32.649 17.279 76.718 1.00 90.88 168 GLN A CA 1
ATOM 1383 C C . GLN A 1 168 ? -33.838 18.049 77.306 1.00 90.88 168 GLN A C 1
ATOM 1385 O O . GLN A 1 168 ? -33.762 18.528 78.442 1.00 90.88 168 GLN A O 1
ATOM 1390 N N . LYS A 1 169 ? -34.960 18.137 76.577 1.00 90.06 169 LYS A N 1
ATOM 1391 C CA . LYS A 1 169 ? -36.193 18.761 77.088 1.00 90.06 169 LYS A CA 1
ATOM 1392 C C . LYS A 1 169 ? -36.739 18.018 78.308 1.00 90.06 169 LYS A C 1
ATOM 1394 O O . LYS A 1 169 ? -37.171 18.660 79.267 1.00 90.06 169 LYS A O 1
ATOM 1399 N N . GLU A 1 170 ? -36.734 16.687 78.298 1.00 89.69 170 GLU A N 1
ATOM 1400 C CA . GLU A 1 170 ? -37.156 15.880 79.44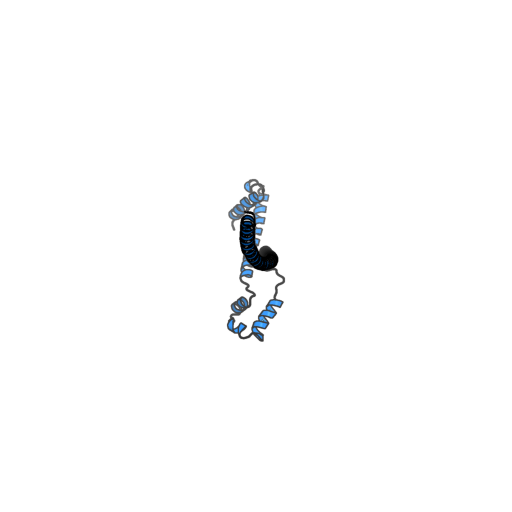9 1.00 89.69 170 GLU A CA 1
ATOM 1401 C C . GLU A 1 170 ? -36.249 16.076 80.668 1.00 89.69 170 GLU A C 1
ATOM 1403 O O . GLU A 1 170 ? -36.741 16.224 81.791 1.00 89.69 170 GLU A O 1
ATOM 1408 N N . LEU A 1 171 ? -34.936 16.133 80.449 1.00 87.94 171 LEU A N 1
ATOM 1409 C CA . LEU A 1 171 ? -33.935 16.335 81.494 1.00 87.94 171 LEU A CA 1
ATOM 1410 C C . LEU A 1 171 ? -34.114 17.705 82.165 1.00 87.94 171 LEU A C 1
ATOM 1412 O O . LEU A 1 171 ? -34.164 17.786 83.394 1.00 87.94 171 LEU A O 1
ATOM 1416 N N . MET A 1 172 ? -34.343 18.766 81.381 1.00 85.69 172 MET A N 1
ATOM 1417 C CA . MET A 1 172 ? -34.677 20.091 81.920 1.00 85.69 172 MET A CA 1
ATOM 1418 C C . MET A 1 172 ? -35.976 20.088 82.738 1.00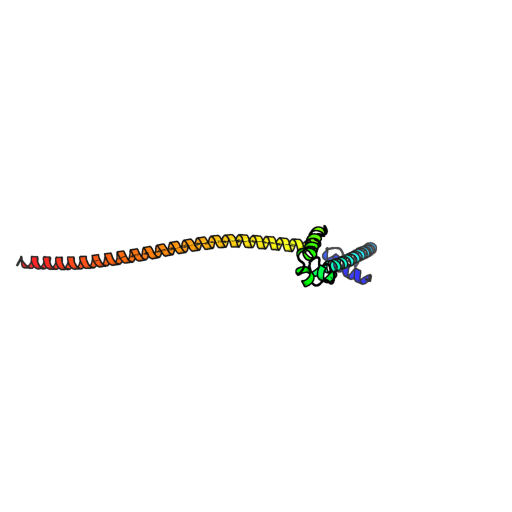 85.69 172 MET A C 1
ATOM 1420 O O . MET A 1 172 ? -36.024 20.666 83.824 1.00 85.69 172 MET A O 1
ATOM 1424 N N . LYS A 1 173 ? -37.029 19.400 82.271 1.00 84.44 173 LYS A N 1
ATOM 1425 C CA . LYS A 1 173 ? -38.290 19.272 83.027 1.00 84.44 173 LYS A CA 1
ATOM 1426 C C . LYS A 1 173 ? -38.092 18.563 84.369 1.00 84.44 173 LYS A C 1
ATOM 1428 O O . LYS A 1 173 ? -38.688 18.978 85.364 1.00 84.44 173 LYS A O 1
ATOM 1433 N N . LYS A 1 174 ? -37.276 17.504 84.414 1.00 81.44 174 LYS A N 1
ATOM 1434 C CA . LYS A 1 174 ? -36.958 16.790 85.662 1.00 81.44 174 LYS A CA 1
ATOM 1435 C C . LYS A 1 174 ? -36.147 17.658 86.623 1.00 81.44 174 LYS A C 1
ATOM 1437 O O . LYS A 1 174 ? -36.516 17.742 87.791 1.00 81.44 174 LYS A O 1
ATOM 1442 N N . ASN A 1 175 ? -35.124 18.359 86.137 1.00 75.19 175 ASN A N 1
ATOM 1443 C CA . ASN A 1 175 ? -34.316 19.255 86.970 1.00 75.19 175 ASN A CA 1
ATOM 1444 C C . ASN A 1 175 ? -35.152 20.395 87.576 1.00 75.19 175 ASN A C 1
ATOM 1446 O O . ASN A 1 175 ? -35.028 20.675 88.766 1.00 75.19 175 ASN A O 1
ATOM 1450 N N . ASN A 1 176 ? -36.082 20.981 86.815 1.00 71.56 176 ASN A N 1
ATOM 1451 C CA . ASN A 1 176 ? -36.979 22.018 87.336 1.00 71.56 176 ASN A CA 1
ATOM 1452 C C . ASN A 1 176 ? -37.973 21.490 88.390 1.00 71.56 176 ASN A C 1
ATOM 1454 O O . ASN A 1 176 ? -38.313 22.213 89.324 1.00 71.56 176 ASN A O 1
ATOM 1458 N N . LYS A 1 177 ? -38.420 20.228 88.290 1.00 60.84 177 LYS A N 1
ATOM 1459 C CA . LYS A 1 177 ? -39.268 19.595 89.320 1.00 60.84 177 LYS A CA 1
ATOM 1460 C C . LYS A 1 177 ? -38.527 19.353 90.638 1.00 60.84 177 LYS A C 1
ATOM 1462 O O . LYS A 1 177 ? -39.132 19.504 91.691 1.00 60.84 177 LYS A O 1
ATOM 1467 N N . ILE A 1 178 ? -37.241 19.004 90.593 1.00 57.06 178 ILE A N 1
ATOM 1468 C CA . ILE A 1 178 ? -36.429 18.747 91.797 1.00 57.06 178 ILE A CA 1
ATOM 1469 C C . ILE A 1 178 ? -36.204 20.041 92.595 1.00 57.06 178 ILE A C 1
ATOM 1471 O O . ILE A 1 178 ? -36.288 20.033 93.820 1.00 57.06 178 ILE A O 1
ATOM 1475 N N . ILE A 1 179 ? -36.007 21.174 91.914 1.00 54.81 179 ILE A N 1
ATOM 1476 C CA . ILE A 1 179 ? -35.836 22.487 92.561 1.00 54.81 179 ILE A CA 1
ATOM 1477 C C . ILE A 1 179 ? -37.110 22.923 93.311 1.00 54.81 179 ILE A C 1
ATOM 1479 O O . ILE A 1 179 ? -37.018 23.604 94.329 1.00 54.81 179 ILE A O 1
ATOM 1483 N N . HIS A 1 180 ? -38.297 22.500 92.863 1.00 48.97 180 HIS A N 1
ATOM 1484 C CA . HIS A 1 180 ? -39.564 22.798 93.541 1.00 48.97 180 HIS A CA 1
ATOM 1485 C C . HIS A 1 180 ? -39.867 21.928 94.770 1.00 48.97 180 HIS A C 1
ATOM 1487 O O . HIS A 1 180 ? -40.750 22.295 95.535 1.00 48.97 180 HIS A O 1
ATOM 1493 N N . ILE A 1 181 ? -39.161 20.812 94.977 1.00 51.16 181 ILE A N 1
ATOM 1494 C CA . ILE A 1 181 ? -39.351 19.939 96.152 1.00 51.16 181 ILE A CA 1
ATOM 1495 C C . ILE A 1 181 ? -38.467 20.390 97.335 1.00 51.16 181 ILE A C 1
ATOM 1497 O O . ILE A 1 181 ? -38.770 20.074 98.478 1.00 51.16 181 ILE A O 1
ATOM 1501 N N . ASN A 1 182 ? -37.417 21.181 97.077 1.00 45.66 182 ASN A N 1
ATOM 1502 C CA . ASN A 1 182 ? -36.470 21.684 98.084 1.00 45.66 182 ASN A CA 1
ATOM 1503 C C . ASN A 1 182 ? -36.729 23.148 98.518 1.00 45.66 182 ASN A C 1
ATOM 1505 O O . ASN A 1 182 ? -35.782 23.853 98.870 1.00 45.66 182 ASN A O 1
ATOM 1509 N N . LYS A 1 183 ? -37.979 23.628 98.478 1.00 39.34 183 LYS A N 1
ATOM 1510 C CA . LYS A 1 183 ? -38.381 24.929 99.044 1.00 39.34 183 LYS A CA 1
ATOM 1511 C C . LYS A 1 183 ? -39.392 24.758 100.163 1.00 39.34 183 LYS A C 1
ATOM 1513 O O . LYS A 1 183 ? -40.325 23.952 99.966 1.00 39.34 183 LYS A O 1
#

Sequence (183 aa):
MGYQEIINIIKPLLNKYDIENFDGLKPQTQQQLIMIEQYFQLCIEKYSDIKHRLDDFDLSIRGICKASNIGKSTVYNNPDTLKKYIEKRLNEVECNISIISKPKLDALTNKVEQLQSNLDKMLIDIVEFENMRIKISNLEKTITRLETQKKIIEEEKNNYMLKNNELQKELMKKNNKIIHINK

Radius of gyration: 45.89 Å; Cα contacts (8 Å, |Δi|>4): 47; chains: 1; bounding box: 81×45×132 Å